Protein 1T1J (pdb70)

CATH classification: 3.40.50.10400

Foldseek 3Di:
DAFFEEEAEAADDPDPVVNVVRQVVLVVLVVLSVVLPHHYDSPSVVVVVVVVVVVVDDPVVSVVVCVVVVVVSLVPGAEYEYADDPCLVVGPVNVVSCCSQVVVVGYYYYCVVCVVVSD/DVPDPPPAAFEEEAEDADDPDVVVNVVRLVVLVVLVVLRVVLPHHYDSPSVPVVVVVVVVVVDDPVVSCVVCVVVSVVSLVVGAAYEYADDPCCVVDPVNVVSQVVQVVVVGYYYYCVVCVVVSD

Structure (mmCIF, N/CA/C/O backbone):
data_1T1J
#
_entry.id   1T1J
#
_cell.length_a   66.500
_cell.length_b   66.500
_cell.length_c   116.700
_cell.angle_alpha   90.00
_cell.angle_beta   90.00
_cell.angle_gamma   120.00
#
_symmetry.space_group_name_H-M   'P 31 2 1'
#
loop_
_entity.id
_entity.type
_entity.pdbx_description
1 polymer 'hypothetical protein'
2 water water
#
loop_
_atom_site.group_PDB
_atom_site.id
_atom_site.type_symbol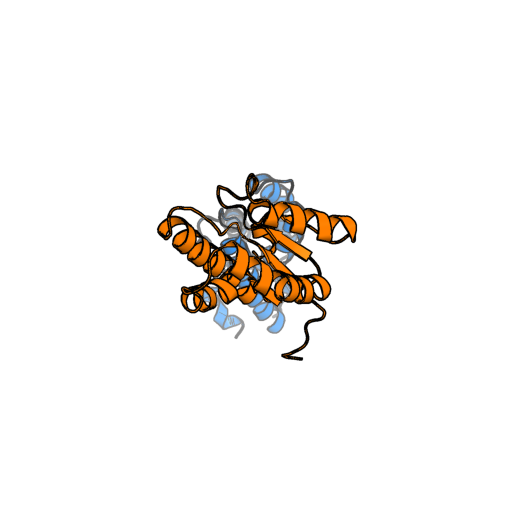
_atom_site.label_atom_id
_atom_site.label_alt_id
_atom_site.label_comp_id
_atom_site.label_asym_id
_atom_site.label_entity_id
_atom_site.label_seq_id
_atom_site.pdbx_PDB_ins_code
_atom_site.Cartn_x
_atom_site.Cartn_y
_atom_site.Cartn_z
_atom_site.occupancy
_atom_site.B_iso_or_equiv
_atom_site.auth_seq_id
_atom_site.auth_comp_id
_atom_site.auth_asym_id
_atom_site.auth_atom_id
_atom_site.pdbx_PDB_model_num
ATOM 1 N N . HIS A 1 7 ? -23.625 40.164 -17.701 1.00 44.42 0 HIS A N 1
ATOM 2 C CA . HIS A 1 7 ? -22.205 40.068 -17.244 1.00 41.52 0 HIS A CA 1
ATOM 3 C C . HIS A 1 7 ? -21.719 38.657 -16.883 1.00 39.14 0 HIS A C 1
ATOM 4 O O . HIS A 1 7 ? -21.271 38.402 -15.749 1.00 37.61 0 HIS A O 1
ATOM 11 N N . MET A 1 8 ? -21.803 37.767 -17.877 1.00 35.99 1 MET A N 1
ATOM 12 C CA . MET A 1 8 ? -21.354 36.386 -17.779 1.00 33.46 1 MET A CA 1
ATOM 13 C C . MET A 1 8 ? -19.826 36.413 -18.006 1.00 31.37 1 MET A C 1
ATOM 14 O O . MET A 1 8 ? -19.347 36.763 -19.093 1.00 33.18 1 MET A O 1
ATOM 19 N N . ARG A 1 9 ? -19.064 36.033 -16.997 1.00 26.97 2 ARG A N 1
ATOM 20 C CA . ARG A 1 9 ? -17.609 36.068 -17.115 1.00 22.57 2 ARG A CA 1
ATOM 21 C C . ARG A 1 9 ? -17.089 34.813 -17.808 1.00 22.79 2 ARG A C 1
ATOM 22 O O . ARG A 1 9 ? -17.794 33.810 -17.858 1.00 20.79 2 ARG A O 1
ATOM 30 N N . LYS A 1 10 ? -15.873 34.892 -18.350 1.00 21.81 3 LYS A N 1
ATOM 31 C CA . LYS A 1 10 ? -15.208 33.786 -19.072 1.00 20.70 3 LYS A CA 1
ATOM 32 C C . LYS A 1 10 ? -13.870 33.649 -18.353 1.00 20.15 3 LYS A C 1
ATOM 33 O O . LYS A 1 10 ? -12.882 34.337 -18.654 1.00 19.55 3 LYS A O 1
ATOM 39 N N . ILE A 1 11 ? -13.871 32.737 -17.384 1.00 18.38 4 ILE A N 1
ATOM 40 C CA . ILE A 1 11 ? -12.765 32.562 -16.462 1.00 18.35 4 ILE A CA 1
ATOM 41 C C . ILE A 1 11 ? -11.856 31.377 -16.672 1.00 19.17 4 ILE A C 1
ATOM 42 O O . ILE A 1 11 ? -12.305 30.246 -16.793 1.00 18.51 4 ILE A O 1
ATOM 47 N N . PHE A 1 12 ? -10.559 31.656 -16.750 1.00 19.27 5 PHE A N 1
ATOM 48 C CA . PHE A 1 12 ? -9.582 30.564 -16.778 1.00 18.54 5 PHE A CA 1
ATOM 49 C C . PHE A 1 12 ? -9.294 30.427 -15.293 1.00 18.79 5 PHE A C 1
ATOM 50 O O . PHE A 1 12 ? -8.839 31.405 -14.673 1.00 18.15 5 PHE A O 1
ATOM 58 N N . LEU A 1 13 ? -9.574 29.257 -14.713 1.00 17.29 6 LEU A N 1
ATOM 59 C CA . LEU A 1 13 ? -9.304 29.013 -13.279 1.00 18.34 6 LEU A CA 1
ATOM 60 C C . LEU A 1 13 ? -8.032 28.163 -13.131 1.00 19.81 6 LEU A C 1
ATOM 61 O O . LEU A 1 13 ? -8.001 26.979 -13.481 1.00 19.01 6 LEU A O 1
ATOM 66 N N . ALA A 1 14 ? -6.969 28.797 -12.625 1.00 20.30 7 ALA A N 1
ATOM 67 C CA . ALA A 1 14 ? -5.687 28.131 -12.446 1.00 21.11 7 ALA A CA 1
ATOM 68 C C . ALA A 1 14 ? -5.554 27.681 -11.008 1.00 22.44 7 ALA A C 1
ATOM 69 O O . ALA A 1 14 ? -6.204 28.224 -10.101 1.00 22.91 7 ALA A O 1
ATOM 71 N N . CYS A 1 15 ? -4.671 26.718 -10.786 1.00 22.05 8 CYS A N 1
ATOM 72 C CA . CYS A 1 15 ? -4.505 26.142 -9.466 1.00 24.22 8 CYS A CA 1
ATOM 73 C C . CYS A 1 15 ? -3.168 25.430 -9.389 1.00 25.30 8 CYS A C 1
ATOM 74 O O . CYS A 1 15 ? -2.716 24.859 -10.385 1.00 27.81 8 CYS A O 1
ATOM 77 N N . PRO A 1 16 ? -2.492 25.459 -8.224 1.00 26.83 9 PRO A N 1
ATOM 78 C CA . PRO A 1 16 ? -1.216 24.731 -8.229 1.00 26.74 9 PRO A CA 1
ATOM 79 C C . PRO A 1 16 ? -1.551 23.250 -8.372 1.00 27.05 9 PRO A C 1
ATOM 80 O O . PRO A 1 16 ? -2.592 22.800 -7.884 1.00 26.59 9 PRO A O 1
ATOM 84 N N . TYR A 1 17 ? -0.694 22.484 -9.041 1.00 28.61 10 TYR A N 1
ATOM 85 C CA . TYR A 1 17 ? -0.997 21.076 -9.254 1.00 28.97 10 TYR A CA 1
ATOM 86 C C . TYR A 1 17 ? 0.115 20.093 -8.831 1.00 30.98 10 TYR A C 1
ATOM 87 O O . TYR A 1 17 ? -0.001 19.447 -7.805 1.00 29.30 10 TYR A O 1
ATOM 96 N N . SER A 1 18 ? 1.154 19.978 -9.660 1.00 32.47 11 SER A N 1
ATOM 97 C CA . SER A 1 18 ? 2.290 19.080 -9.432 1.00 35.63 11 SER A CA 1
ATOM 98 C C . SER A 1 18 ? 2.808 19.162 -8.010 1.00 36.08 11 SER A C 1
ATOM 99 O O . SER A 1 18 ? 2.971 20.258 -7.455 1.00 34.74 11 SER A O 1
ATOM 102 N N . HIS A 1 19 ? 3.074 17.987 -7.448 1.00 37.79 12 HIS A N 1
ATOM 103 C CA . HIS A 1 19 ? 3.610 17.855 -6.106 1.00 39.47 12 HIS A CA 1
ATOM 104 C C . HIS A 1 19 ? 4.169 16.450 -5.941 1.00 40.39 12 HIS A C 1
ATOM 105 O O . HIS A 1 19 ? 3.682 15.489 -6.552 1.00 39.87 12 HIS A O 1
ATOM 112 N N . ALA A 1 20 ? 5.203 16.334 -5.117 1.00 42.01 13 ALA A N 1
ATOM 113 C CA . ALA A 1 20 ? 5.817 15.038 -4.874 1.00 42.65 13 ALA A CA 1
ATOM 114 C C . ALA A 1 20 ? 4.803 14.076 -4.272 1.00 42.69 13 ALA A C 1
ATOM 115 O O . ALA A 1 20 ? 4.745 12.905 -4.648 1.00 42.34 13 ALA A O 1
ATOM 117 N N . ASP A 1 21 ? 4.000 14.587 -3.345 1.00 42.86 14 ASP A N 1
ATOM 118 C CA . ASP A 1 21 ? 2.990 13.792 -2.653 1.00 42.85 14 ASP A CA 1
ATOM 119 C C . ASP A 1 21 ? 1.636 13.725 -3.393 1.00 43.26 14 ASP A C 1
ATOM 120 O O . ASP A 1 21 ? 0.914 14.726 -3.483 1.00 42.33 14 ASP A O 1
ATOM 125 N N . ALA A 1 22 ? 1.299 12.535 -3.892 1.00 42.51 15 ALA A N 1
ATOM 126 C CA . ALA A 1 22 ? 0.050 12.302 -4.622 1.00 42.43 15 ALA A CA 1
ATOM 127 C C . ALA A 1 22 ? -1.206 12.755 -3.883 1.00 42.80 15 ALA A C 1
ATOM 128 O O . ALA A 1 22 ? -2.200 13.130 -4.512 1.00 41.95 15 ALA A O 1
ATOM 130 N N . GLU A 1 23 ? -1.175 12.702 -2.554 1.00 43.04 16 GLU A N 1
ATOM 131 C CA . GLU A 1 23 ? -2.320 13.113 -1.749 1.00 42.34 16 GLU A CA 1
ATOM 132 C C . GLU A 1 23 ? -2.524 14.609 -1.835 1.00 40.73 16 GLU A C 1
ATOM 133 O O . GLU A 1 23 ? -3.658 15.100 -1.751 1.00 40.36 16 GLU A O 1
ATOM 139 N N . VAL A 1 24 ? -1.427 15.345 -1.974 1.00 37.80 17 VAL A N 1
ATOM 140 C CA . VAL A 1 24 ? -1.530 16.794 -2.071 1.00 36.86 17 VAL A CA 1
ATOM 141 C C . VAL A 1 24 ? -2.154 17.161 -3.419 1.00 34.95 17 VAL A C 1
ATOM 142 O O . VAL A 1 24 ? -2.941 18.086 -3.501 1.00 34.28 17 VAL A O 1
ATOM 146 N N . VAL A 1 25 ? -1.768 16.430 -4.461 1.00 35.19 18 VAL A N 1
ATOM 147 C CA . VAL A 1 25 ? -2.281 16.660 -5.813 1.00 32.99 18 VAL A CA 1
ATOM 148 C C . VAL A 1 25 ? -3.789 16.419 -5.795 1.00 33.36 18 VAL A C 1
ATOM 149 O O . VAL A 1 25 ? -4.577 17.225 -6.327 1.00 30.88 18 VAL A O 1
ATOM 153 N N . GLU A 1 26 ? -4.188 15.330 -5.148 1.00 32.53 19 GLU A N 1
ATOM 154 C CA . GLU A 1 26 ? -5.595 14.984 -5.062 1.00 33.62 19 GLU A CA 1
ATOM 155 C C . GLU A 1 26 ? -6.342 16.076 -4.280 1.00 32.58 19 GLU A C 1
ATOM 156 O O . GLU A 1 26 ? -7.412 16.493 -4.686 1.00 32.39 19 GLU A O 1
ATOM 162 N N . GLN A 1 27 ? -5.768 16.565 -3.176 1.00 32.19 20 GLN A N 1
ATOM 163 C CA . GLN A 1 27 ? -6.439 17.604 -2.396 1.00 30.65 20 GLN A CA 1
ATOM 164 C C . GLN A 1 27 ? -6.619 18.911 -3.174 1.00 28.42 20 GLN A C 1
ATOM 165 O O . GLN A 1 27 ? -7.633 19.610 -3.023 1.00 26.91 20 GLN A O 1
ATOM 171 N N . ARG A 1 28 ? -5.611 19.259 -3.966 1.00 26.51 21 ARG A N 1
ATOM 172 C CA . ARG A 1 28 ? -5.650 20.474 -4.767 1.00 24.93 21 ARG A CA 1
ATOM 173 C C . ARG A 1 28 ? -6.756 20.294 -5.814 1.00 24.79 21 ARG A C 1
ATOM 174 O O . ARG A 1 28 ? -7.505 21.231 -6.118 1.00 23.75 21 ARG A O 1
ATOM 182 N N . PHE A 1 29 ? -6.841 19.085 -6.343 1.00 23.93 22 PHE A N 1
ATOM 183 C CA . PHE A 1 29 ? -7.872 18.745 -7.337 1.00 25.28 22 PHE A CA 1
ATOM 184 C C . PHE A 1 29 ? -9.271 18.949 -6.751 1.00 26.04 22 PHE A C 1
ATOM 185 O O . PHE A 1 29 ? -10.130 19.643 -7.337 1.00 26.00 22 PHE A O 1
ATOM 193 N N . ARG A 1 30 ? -9.503 18.376 -5.573 1.00 25.89 23 ARG A N 1
ATOM 194 C CA . ARG A 1 30 ? -10.826 18.489 -4.945 1.00 25.96 23 ARG A CA 1
ATOM 195 C C . ARG A 1 30 ? -11.127 19.946 -4.599 1.00 26.23 23 ARG A C 1
ATOM 196 O O . ARG A 1 30 ? -12.263 20.407 -4.718 1.00 24.60 23 ARG A O 1
ATOM 204 N N . ALA A 1 31 ? -10.104 20.693 -4.183 1.00 25.40 24 ALA A N 1
ATOM 205 C CA . ALA A 1 31 ? -10.311 22.091 -3.837 1.00 24.41 24 ALA A CA 1
ATOM 206 C C . ALA A 1 31 ? -10.665 22.882 -5.081 1.00 23.51 24 ALA A C 1
ATOM 207 O O . ALA A 1 31 ? -11.546 23.753 -5.047 1.00 23.61 24 ALA A O 1
ATOM 209 N N . CYS A 1 32 ? -9.987 22.576 -6.187 1.00 21.64 25 CYS A N 1
ATOM 210 C CA . CYS A 1 32 ? -10.253 23.303 -7.434 1.00 22.11 25 CYS A CA 1
ATOM 211 C C . CYS A 1 32 ? -11.672 22.981 -7.924 1.00 20.35 25 CYS A C 1
ATOM 212 O O . CYS A 1 32 ? -12.382 23.859 -8.395 1.00 21.74 25 CYS A O 1
ATOM 215 N N . ASN A 1 33 ? -12.078 21.718 -7.826 1.00 20.53 26 ASN A N 1
ATOM 216 C CA . ASN A 1 33 ? -13.439 21.305 -8.245 1.00 20.48 26 ASN A CA 1
ATOM 217 C C . ASN A 1 33 ? -14.522 22.095 -7.503 1.00 21.38 26 ASN A C 1
ATOM 218 O O . ASN A 1 33 ? -15.555 22.489 -8.086 1.00 20.53 26 ASN A O 1
ATOM 223 N N . GLU A 1 34 ? -14.325 22.307 -6.195 1.00 21.25 27 GLU A N 1
ATOM 224 C CA . GLU A 1 34 ? -15.294 23.089 -5.418 1.00 21.42 27 GLU A CA 1
ATOM 225 C C . GLU A 1 34 ? -15.359 24.542 -5.851 1.00 22.08 27 GLU A C 1
ATOM 226 O O . GLU A 1 34 ? -16.437 25.130 -5.890 1.00 20.53 27 GLU A O 1
ATOM 232 N N . VAL A 1 35 ? -14.210 25.167 -6.123 1.00 20.93 28 VAL A N 1
ATOM 233 C CA . VAL A 1 35 ? -14.219 26.555 -6.564 1.00 20.10 28 VAL A CA 1
ATOM 234 C C . VAL A 1 35 ? -14.827 26.656 -7.974 1.00 20.24 28 VAL A C 1
ATOM 235 O O . VAL A 1 35 ? -15.571 27.594 -8.267 1.00 19.70 28 VAL A O 1
ATOM 239 N N . ALA A 1 36 ? -14.493 25.699 -8.841 1.00 18.63 29 ALA A N 1
ATOM 240 C CA . ALA A 1 36 ? -15.069 25.706 -10.191 1.00 18.91 29 ALA A CA 1
ATOM 241 C C . ALA A 1 36 ? -16.598 25.582 -10.064 1.00 18.85 29 ALA A C 1
ATOM 242 O O . ALA A 1 36 ? -17.335 26.266 -10.789 1.00 18.09 29 ALA A O 1
ATOM 244 N N . ALA A 1 37 ? -17.068 24.716 -9.160 1.00 18.99 30 ALA A N 1
ATOM 245 C CA . ALA A 1 37 ? -18.511 24.550 -8.937 1.00 20.01 30 ALA A CA 1
ATOM 246 C C . ALA A 1 37 ? -19.146 25.880 -8.528 1.00 20.87 30 ALA A C 1
ATOM 247 O O . ALA A 1 37 ? -20.241 26.241 -8.965 1.00 20.27 30 ALA A O 1
ATOM 249 N N . THR A 1 38 ? -18.467 26.629 -7.669 1.00 21.66 31 THR A N 1
ATOM 250 C CA . THR A 1 38 ? -19.010 27.910 -7.252 1.00 22.20 31 THR A CA 1
ATOM 251 C C . THR A 1 38 ? -19.104 28.881 -8.413 1.00 22.01 31 THR A C 1
ATOM 252 O O . THR A 1 38 ? -20.081 29.620 -8.546 1.00 21.90 31 THR A O 1
ATOM 256 N N . ILE A 1 39 ? -18.090 28.877 -9.281 1.00 20.74 32 ILE A N 1
ATOM 257 C CA . ILE A 1 39 ? -18.113 29.768 -10.407 1.00 19.14 32 ILE A CA 1
ATOM 258 C C . ILE A 1 39 ? -19.239 29.386 -11.371 1.00 19.65 32 ILE A C 1
ATOM 259 O O . ILE A 1 39 ? -19.948 30.260 -11.887 1.00 20.79 32 ILE A O 1
ATOM 264 N N . VAL A 1 40 ? -19.410 28.090 -11.595 1.00 19.03 33 VAL A N 1
ATOM 265 C CA . VAL A 1 40 ? -20.455 27.593 -12.512 1.00 20.51 33 VAL A CA 1
ATOM 266 C C . VAL A 1 40 ? -21.847 27.901 -11.965 1.00 21.11 33 VAL A C 1
ATOM 267 O O . VAL A 1 40 ? -22.743 28.303 -12.720 1.00 19.22 33 VAL A O 1
ATOM 271 N N . ARG A 1 41 ? -22.023 27.706 -10.663 1.00 21.65 34 ARG A N 1
ATOM 272 C CA . ARG A 1 41 ? -23.326 27.991 -10.035 1.00 22.89 34 ARG A CA 1
ATOM 273 C C . ARG A 1 41 ? -23.680 29.457 -10.210 1.00 24.11 34 ARG A C 1
ATOM 274 O O . ARG A 1 41 ? -24.850 29.813 -10.381 1.00 25.21 34 ARG A O 1
ATOM 282 N N . ALA A 1 42 ? -22.675 30.327 -10.185 1.00 23.12 35 ALA A N 1
ATOM 283 C CA . ALA A 1 42 ? -22.910 31.758 -10.327 1.00 23.78 35 ALA A CA 1
ATOM 284 C C . ALA A 1 42 ? -23.220 32.146 -11.781 1.00 23.25 35 ALA A C 1
ATOM 285 O O . ALA A 1 42 ? -23.465 33.312 -12.078 1.00 23.78 35 ALA A O 1
ATOM 287 N N . GLY A 1 43 ? -23.200 31.157 -12.670 1.00 22.76 36 GLY A N 1
ATOM 288 C CA . GLY A 1 43 ? -23.549 31.358 -14.062 1.00 23.20 36 GLY A CA 1
ATOM 289 C C . GLY A 1 43 ? -22.469 31.809 -15.027 1.00 24.62 36 GLY A C 1
ATOM 290 O O . GLY A 1 43 ? -22.769 32.368 -16.078 1.00 27.16 36 GLY A O 1
ATOM 291 N N . HIS A 1 44 ? -21.214 31.555 -14.696 1.00 21.78 37 HIS A N 1
ATOM 292 C CA . HIS A 1 44 ? -20.131 31.971 -15.575 1.00 20.20 37 HIS A CA 1
ATOM 293 C C . HIS A 1 44 ? -19.521 30.822 -16.314 1.00 21.61 37 HIS A C 1
ATOM 294 O O . HIS A 1 44 ? -19.699 29.663 -15.960 1.00 19.84 37 HIS A O 1
ATOM 301 N N . VAL A 1 45 ? -18.772 31.169 -17.359 1.00 19.85 38 VAL A N 1
ATOM 302 C CA . VAL A 1 45 ? -18.065 30.144 -18.136 1.00 19.29 38 VAL A CA 1
ATOM 303 C C . VAL A 1 45 ? -16.732 29.972 -17.405 1.00 20.45 38 VAL A C 1
ATOM 304 O O . VAL A 1 45 ? -16.094 30.958 -17.038 1.00 18.68 38 VAL A O 1
ATOM 308 N N . VAL A 1 46 ? -16.323 28.739 -17.157 1.00 20.13 39 VAL A N 1
ATOM 309 C CA . VAL A 1 46 ? -15.021 28.534 -16.559 1.00 21.23 39 VAL A CA 1
ATOM 310 C C . VAL A 1 46 ? -14.299 27.442 -17.329 1.00 22.41 39 VAL A C 1
ATOM 311 O O . VAL A 1 46 ? -14.935 26.582 -17.969 1.00 18.64 39 VAL A O 1
ATOM 315 N N . PHE A 1 47 ? -12.974 27.528 -17.322 1.00 20.52 40 PHE A N 1
ATOM 316 C CA . PHE A 1 47 ? -12.123 26.430 -17.816 1.00 20.12 40 PHE A CA 1
ATOM 317 C C . PHE A 1 47 ? -11.335 26.121 -16.525 1.00 20.73 40 PHE A C 1
ATOM 318 O O . PHE A 1 47 ? -10.455 26.889 -16.141 1.00 20.15 40 PHE A O 1
ATOM 326 N N . SER A 1 48 ? -11.679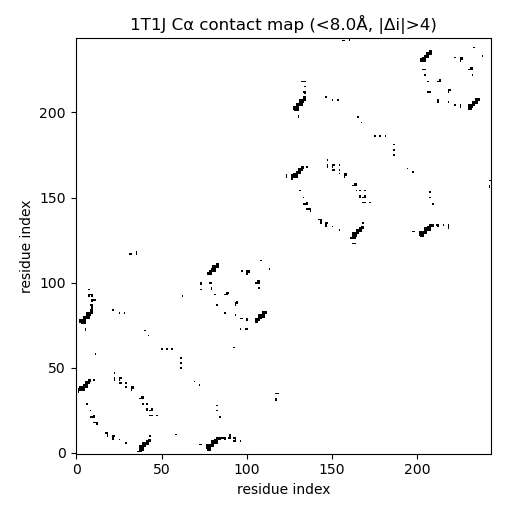 25.043 -15.824 1.00 21.40 41 SER A N 1
ATOM 327 C CA . SER A 1 48 ? -10.958 24.666 -14.597 1.00 20.41 41 SER A CA 1
ATOM 328 C C . SER A 1 48 ? -9.894 23.708 -15.085 1.00 20.13 41 SER A C 1
ATOM 329 O O . SER A 1 48 ? -10.150 22.531 -15.292 1.00 18.91 41 SER A O 1
ATOM 332 N N . GLN A 1 49 ? -8.677 24.218 -15.250 1.00 19.76 42 GLN A N 1
ATOM 333 C CA . GLN A 1 49 ? -7.592 23.428 -15.828 1.00 20.30 42 GLN A CA 1
ATOM 334 C C . GLN A 1 49 ? -7.341 22.134 -15.105 1.00 20.54 42 GLN A C 1
ATOM 335 O O . GLN A 1 49 ? -7.278 21.059 -15.735 1.00 19.55 42 GLN A O 1
ATOM 341 N N . VAL A 1 50 ? -7.273 22.205 -13.779 1.00 19.58 43 VAL A N 1
ATOM 342 C CA . VAL A 1 50 ? -6.980 20.999 -12.999 1.00 20.18 43 VAL A CA 1
ATOM 343 C C . VAL A 1 50 ? -8.158 20.029 -12.981 1.00 20.96 43 VAL A C 1
ATOM 344 O O . VAL A 1 50 ? -7.975 18.802 -12.989 1.00 19.93 43 VAL A O 1
ATOM 348 N N . SER A 1 51 ? -9.375 20.567 -12.978 1.00 19.55 44 SER A N 1
ATOM 349 C CA . SER A 1 51 ? -10.540 19.699 -12.966 1.00 18.69 44 SER A CA 1
ATOM 350 C C . SER A 1 51 ? -10.547 18.811 -14.204 1.00 19.34 44 SER A C 1
ATOM 351 O O . SER A 1 51 ? -10.828 17.640 -14.094 1.00 19.17 44 SER A O 1
ATOM 354 N N . MET A 1 52 ? -10.223 19.361 -15.387 1.00 17.16 45 MET A N 1
ATOM 355 C CA . MET A 1 52 ? -10.250 18.539 -16.614 1.00 18.18 45 MET A CA 1
ATOM 356 C C . MET A 1 52 ? -8.971 17.728 -16.764 1.00 19.05 45 MET A C 1
ATOM 357 O O . MET A 1 52 ? -9.020 16.588 -17.167 1.00 18.92 45 MET A O 1
ATOM 362 N N . SER A 1 53 ? -7.813 18.295 -16.406 1.00 18.99 46 SER A N 1
ATOM 363 C CA . SER A 1 53 ? -6.576 17.554 -16.665 1.00 20.21 46 SER A CA 1
ATOM 364 C C . SER A 1 53 ? -6.207 16.450 -15.697 1.00 21.25 46 SER A C 1
ATOM 365 O O . SER A 1 53 ? -5.605 15.459 -16.098 1.00 23.09 46 SER A O 1
ATOM 368 N N . HIS A 1 54 ? -6.542 16.600 -14.426 1.00 22.70 47 HIS A N 1
ATOM 369 C CA . HIS A 1 54 ? -6.173 15.553 -13.481 1.00 23.02 47 HIS A CA 1
ATOM 370 C C . HIS A 1 54 ? -6.704 14.164 -13.827 1.00 22.39 47 HIS A C 1
ATOM 371 O O . HIS A 1 54 ? -5.941 13.192 -13.800 1.00 22.57 47 HIS A O 1
ATOM 378 N N . PRO A 1 55 ? -8.018 14.031 -14.146 1.00 20.82 48 PRO A N 1
ATOM 379 C CA . PRO A 1 55 ? -8.563 12.716 -14.479 1.00 21.79 48 PRO A CA 1
ATOM 380 C C . PRO A 1 55 ? -7.919 12.1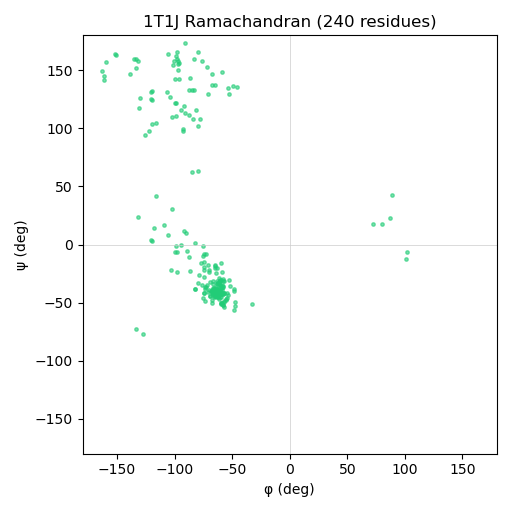71 -15.733 1.00 21.40 48 PRO A C 1
ATOM 381 O O . PRO A 1 55 ? -7.762 10.962 -15.879 1.00 21.19 48 PRO A O 1
ATOM 385 N N . ILE A 1 56 ? -7.540 13.072 -16.642 1.00 21.47 49 ILE A N 1
ATOM 386 C CA . ILE A 1 56 ? -6.882 12.655 -17.867 1.00 21.27 49 ILE A CA 1
ATOM 387 C C . ILE A 1 56 ? -5.425 12.247 -17.558 1.00 22.96 49 ILE A C 1
ATOM 388 O O . ILE A 1 56 ? -4.932 11.238 -18.097 1.00 24.67 49 ILE A O 1
ATOM 393 N N . ASN A 1 57 ? -4.748 13.019 -16.703 1.00 21.84 50 ASN A N 1
ATOM 394 C CA . ASN A 1 57 ? -3.350 12.739 -16.352 1.00 23.84 50 ASN A CA 1
ATOM 395 C C . ASN A 1 57 ? -3.215 11.388 -15.692 1.00 25.99 50 ASN A C 1
ATOM 396 O O . ASN A 1 57 ? -2.162 10.742 -15.789 1.00 26.59 50 ASN A O 1
ATOM 401 N N . LEU A 1 58 ? -4.271 10.958 -15.014 1.00 26.27 51 LEU A N 1
ATOM 402 C CA . LEU A 1 58 ? -4.217 9.649 -14.374 1.00 28.24 51 LEU A CA 1
ATOM 403 C C . LEU A 1 58 ? -4.111 8.564 -15.442 1.00 29.37 51 LEU A C 1
ATOM 404 O O . LEU A 1 58 ? -3.724 7.420 -15.150 1.00 32.26 51 LEU A O 1
ATOM 409 N N . CYS A 1 59 ? -4.455 8.898 -16.683 1.00 29.07 52 CYS A N 1
ATOM 410 C CA . CYS A 1 59 ? -4.383 7.911 -17.743 1.00 29.95 52 CYS A CA 1
ATOM 411 C C . CYS A 1 59 ? -3.058 7.992 -18.490 1.00 31.66 52 CYS A C 1
ATOM 412 O O . CYS A 1 59 ? -2.845 7.236 -19.422 1.00 33.11 52 CYS A O 1
ATOM 415 N N . LEU A 1 60 ? -2.193 8.916 -18.082 1.00 32.71 53 LEU A N 1
ATOM 416 C CA . LEU A 1 60 ? -0.886 9.102 -18.704 1.00 36.34 53 LEU A CA 1
ATOM 417 C C . LEU A 1 60 ? 0.194 8.782 -17.663 1.00 38.62 53 LEU A C 1
ATOM 418 O O . LEU A 1 60 ? 1.199 9.497 -17.540 1.00 39.41 53 LEU A O 1
ATOM 423 N N . ALA A 1 61 ? -0.032 7.714 -16.903 1.00 41.28 54 ALA A N 1
ATOM 424 C CA . ALA A 1 61 ? 0.902 7.315 -15.848 1.00 44.54 54 ALA A CA 1
ATOM 425 C C . ALA A 1 61 ? 2.314 7.047 -16.360 1.00 45.95 54 ALA A C 1
ATOM 426 O O . ALA A 1 61 ? 3.296 7.246 -15.634 1.00 47.47 54 ALA A O 1
ATOM 428 N N . GLU A 1 62 ? 2.417 6.607 -17.608 1.00 47.34 55 GLU A N 1
ATOM 429 C CA . GLU A 1 62 ? 3.719 6.308 -18.195 1.00 49.01 55 GLU A CA 1
ATOM 430 C C . GLU A 1 62 ? 4.630 7.544 -18.352 1.00 49.35 55 GLU A C 1
ATOM 431 O O . GLU A 1 62 ? 5.850 7.411 -18.452 1.00 49.57 55 GLU A O 1
ATOM 437 N N . LEU A 1 63 ? 4.054 8.745 -18.349 1.00 49.53 56 LEU A N 1
ATOM 438 C CA . LEU A 1 63 ? 4.853 9.957 -18.522 1.00 49.64 56 LEU A CA 1
ATOM 439 C C . LEU A 1 63 ? 5.188 10.604 -17.182 1.00 50.72 56 LEU A C 1
ATOM 440 O O . LEU A 1 63 ? 4.482 10.402 -16.191 1.00 50.16 56 LEU A O 1
ATOM 445 N N . ASP A 1 64 ? 6.275 11.366 -17.132 1.00 52.11 57 ASP A N 1
ATOM 446 C CA . ASP A 1 64 ? 6.610 12.022 -15.873 1.00 53.38 57 ASP A CA 1
ATOM 447 C C . ASP A 1 64 ? 6.121 13.461 -15.853 1.00 53.04 57 ASP A C 1
ATOM 448 O O . ASP A 1 64 ? 5.893 14.076 -16.900 1.00 52.80 57 ASP A O 1
ATOM 453 N N . ARG A 1 65 ? 5.964 13.973 -14.639 1.00 52.97 58 ARG A N 1
ATOM 454 C CA . ARG A 1 65 ? 5.485 15.326 -14.368 1.00 52.87 58 ARG A CA 1
ATOM 455 C C . ARG A 1 65 ? 5.882 16.386 -15.396 1.00 52.34 58 ARG A C 1
ATOM 456 O O . ARG A 1 65 ? 5.033 17.147 -15.886 1.00 52.56 58 ARG A O 1
ATOM 464 N N . ALA A 1 66 ? 7.171 16.445 -15.708 1.00 50.26 59 ALA A N 1
ATOM 465 C CA . ALA A 1 66 ? 7.677 17.415 -16.665 1.00 49.05 59 ALA A CA 1
ATOM 466 C C . ALA A 1 66 ? 7.094 17.170 -18.057 1.00 47.88 59 ALA A C 1
ATOM 467 O O . ALA A 1 66 ? 6.694 18.110 -18.752 1.00 48.50 59 ALA A O 1
ATOM 469 N N . ALA A 1 67 ? 7.061 15.909 -18.473 1.00 46.16 60 ALA A N 1
ATOM 470 C CA . ALA A 1 67 ? 6.533 15.590 -19.790 1.00 44.78 60 ALA A CA 1
ATOM 471 C C . ALA A 1 67 ? 5.058 16.011 -19.886 1.00 43.84 60 ALA A C 1
ATOM 472 O O . ALA A 1 67 ? 4.635 16.585 -20.888 1.00 43.17 60 ALA A O 1
ATOM 474 N N . ILE A 1 68 ? 4.283 15.731 -18.842 1.00 43.06 61 ILE A N 1
ATOM 475 C CA . ILE A 1 68 ? 2.866 16.103 -18.830 1.00 42.40 61 ILE A CA 1
ATOM 476 C C . ILE A 1 68 ? 2.715 17.621 -19.024 1.00 41.65 61 ILE A C 1
ATOM 477 O O . ILE A 1 68 ? 1.962 18.077 -19.893 1.00 40.50 61 ILE A O 1
ATOM 482 N N . GLY A 1 69 ? 3.432 18.394 -18.214 1.00 40.21 62 GLY A N 1
ATOM 483 C CA . GLY A 1 69 ? 3.357 19.840 -18.324 1.00 38.72 62 GLY A CA 1
ATOM 484 C C . GLY A 1 69 ? 3.516 20.320 -19.756 1.00 38.08 62 GLY A C 1
ATOM 485 O O . GLY A 1 69 ? 2.809 21.235 -20.206 1.00 36.68 62 GLY A O 1
ATOM 486 N N . ARG A 1 70 ? 4.427 19.693 -20.496 1.00 36.90 63 ARG A N 1
ATOM 487 C CA . ARG A 1 70 ? 4.640 20.104 -21.874 1.00 37.11 63 ARG A CA 1
ATOM 488 C C . ARG A 1 70 ? 3.512 19.692 -22.804 1.00 35.30 63 ARG A C 1
ATOM 489 O O . ARG A 1 70 ? 3.179 20.429 -23.738 1.00 33.86 63 ARG A O 1
ATOM 497 N N . LEU A 1 71 ? 2.934 18.511 -22.582 1.00 32.78 64 LEU A N 1
ATOM 498 C CA . LEU A 1 71 ? 1.815 18.072 -23.421 1.00 30.55 64 LEU A CA 1
ATOM 499 C C . LEU A 1 71 ? 0.649 19.058 -23.278 1.00 28.33 64 LEU A C 1
ATOM 500 O O . LEU A 1 71 ? -0.009 19.409 -24.251 1.00 28.55 64 LEU A O 1
ATOM 505 N N . TRP A 1 72 ? 0.402 19.506 -22.057 1.00 26.25 65 TRP A N 1
ATOM 506 C CA . TRP A 1 72 ? -0.693 20.428 -21.819 1.00 25.34 65 TRP A CA 1
ATOM 507 C C . TRP A 1 72 ? -0.453 21.852 -22.276 1.00 26.08 65 TRP A C 1
ATOM 508 O O . TRP A 1 72 ? -1.412 22.584 -22.510 1.00 26.05 65 TRP A O 1
ATOM 519 N N . ALA A 1 73 ? 0.810 22.257 -22.434 1.00 24.83 66 ALA A N 1
ATOM 520 C CA . ALA A 1 73 ? 1.072 23.646 -22.815 1.00 24.79 66 ALA A CA 1
ATOM 521 C C . ALA A 1 73 ? 0.253 24.194 -23.985 1.00 24.08 66 ALA A C 1
ATOM 522 O O . ALA A 1 73 ? -0.420 25.213 -23.837 1.00 24.58 66 ALA A O 1
ATOM 524 N N . PRO A 1 74 ? 0.300 23.548 -25.167 1.00 23.61 67 PRO A N 1
ATOM 525 C CA . PRO A 1 74 ? -0.497 24.115 -26.252 1.00 24.24 67 PRO A CA 1
ATOM 526 C C . PRO A 1 74 ? -2.002 23.953 -26.032 1.00 23.70 67 PRO A C 1
ATOM 527 O O . PRO A 1 74 ? -2.799 24.687 -26.609 1.00 23.82 67 PRO A O 1
ATOM 531 N N . VAL A 1 75 ? -2.398 22.994 -25.201 1.00 24.13 68 VAL A N 1
ATOM 532 C CA . VAL A 1 75 ? -3.820 22.824 -24.934 1.00 21.66 68 VAL A CA 1
ATOM 533 C C . VAL A 1 75 ? -4.249 23.935 -23.996 1.00 23.13 68 VAL A C 1
ATOM 534 O O . VAL A 1 75 ? -5.283 24.580 -24.217 1.00 23.07 68 VAL A O 1
ATOM 538 N N . ASP A 1 76 ? -3.467 24.193 -22.942 1.00 22.99 69 ASP A N 1
ATOM 539 C CA . ASP A 1 76 ? -3.841 25.282 -22.063 1.00 24.30 69 ASP A CA 1
ATOM 540 C C . ASP A 1 76 ? -3.868 26.616 -22.830 1.00 22.99 69 ASP A C 1
ATOM 541 O O . ASP A 1 76 ? -4.691 27.484 -22.528 1.00 23.24 69 ASP A O 1
ATOM 546 N N . ALA A 1 77 ? -2.969 26.799 -23.790 1.00 23.06 70 ALA A N 1
ATOM 547 C CA . ALA A 1 77 ? -2.920 28.054 -24.574 1.00 23.45 70 ALA A CA 1
ATOM 548 C C . ALA A 1 77 ? -4.217 28.304 -25.354 1.00 24.24 70 ALA A C 1
ATOM 549 O O . ALA A 1 77 ? -4.644 29.462 -25.535 1.00 24.20 70 ALA A O 1
ATOM 551 N N . PHE A 1 78 ? -4.850 27.237 -25.826 1.00 23.28 71 PHE A N 1
ATOM 552 C CA . PHE A 1 78 ? -6.112 27.403 -26.562 1.00 24.15 71 PHE A CA 1
ATOM 553 C C . PHE A 1 78 ? -7.121 28.058 -25.636 1.00 23.10 71 PHE A C 1
ATOM 554 O O . PHE A 1 78 ? -7.846 28.983 -26.027 1.00 23.50 71 PHE A O 1
ATOM 562 N N . TYR A 1 79 ? -7.135 27.619 -24.381 1.00 22.11 72 TYR A N 1
ATOM 563 C CA . TYR A 1 79 ? -8.097 28.151 -23.443 1.00 22.06 72 TYR A CA 1
ATOM 564 C C . TYR A 1 79 ? -7.719 29.542 -23.011 1.00 21.95 72 TYR A C 1
ATOM 565 O O . TYR A 1 79 ? -8.581 30.391 -22.907 1.00 21.32 72 TYR A O 1
ATOM 574 N N . MET A 1 80 ? -6.432 29.772 -22.758 1.00 21.52 73 MET A N 1
ATOM 575 C CA . MET A 1 80 ? -5.975 31.119 -22.411 1.00 22.03 73 MET A CA 1
ATOM 576 C C . MET A 1 80 ? -6.427 32.115 -23.466 1.00 22.85 73 MET A C 1
ATOM 577 O O . MET A 1 80 ? -6.893 33.231 -23.164 1.00 21.41 73 MET A O 1
ATOM 582 N N . ASP A 1 81 ? -6.275 31.714 -24.725 1.00 23.36 74 ASP A N 1
ATOM 583 C CA . ASP A 1 81 ? -6.593 32.548 -25.867 1.00 26.00 74 ASP A CA 1
ATOM 584 C C . ASP A 1 81 ? -8.059 32.936 -25.988 1.00 25.96 74 ASP A C 1
ATOM 585 O O . ASP A 1 81 ? -8.390 34.029 -26.435 1.00 25.81 74 ASP A O 1
ATOM 590 N N . HIS A 1 82 ? -8.961 32.053 -25.585 1.00 24.21 75 HIS A N 1
ATOM 591 C CA . HIS A 1 82 ? -10.366 32.342 -25.733 1.00 23.89 75 HIS A CA 1
ATOM 592 C C . HIS A 1 82 ? -11.093 32.841 -24.499 1.00 23.35 75 HIS A C 1
ATOM 593 O O . HIS A 1 82 ? -12.252 33.245 -24.597 1.00 24.36 75 HIS A O 1
ATOM 600 N N . LEU A 1 83 ? -10.432 32.853 -23.346 1.00 21.95 76 LEU A N 1
ATOM 601 C CA . LEU A 1 83 ? -11.086 33.318 -22.108 1.00 21.93 76 LEU A CA 1
ATOM 602 C C . LEU A 1 83 ? -10.737 34.770 -21.801 1.00 24.14 76 LEU A C 1
ATOM 603 O O . LEU A 1 83 ? -9.803 35.337 -22.394 1.00 25.87 76 LEU A O 1
ATOM 608 N N . GLU A 1 84 ? -11.488 35.389 -20.893 1.00 23.43 77 GLU A N 1
ATOM 609 C CA . GLU A 1 84 ? -11.321 36.818 -20.621 1.00 24.97 77 GLU A CA 1
ATOM 610 C C . GLU A 1 84 ? -10.593 37.277 -19.377 1.00 24.38 77 GLU A C 1
ATOM 611 O O . GLU A 1 84 ? -10.120 38.411 -19.298 1.00 24.95 77 GLU A O 1
ATOM 617 N N . GLU A 1 85 ? -10.520 36.419 -18.391 1.00 22.92 78 GLU A N 1
ATOM 618 C CA . GLU A 1 85 ? -9.840 36.779 -17.148 1.00 23.18 78 GLU A CA 1
ATOM 619 C C . GLU A 1 85 ? -9.272 35.530 -16.512 1.00 21.35 78 GLU A C 1
ATOM 620 O O . GLU A 1 85 ? -9.644 34.404 -16.872 1.00 22.09 78 GLU A O 1
ATOM 626 N N . LEU A 1 86 ? -8.340 35.721 -15.590 1.00 22.44 79 LEU A N 1
ATOM 627 C CA . LEU A 1 86 ? -7.714 34.619 -14.883 1.00 21.19 79 LEU A CA 1
ATOM 628 C C . LEU A 1 86 ? -7.956 34.714 -13.388 1.00 21.76 79 LEU A C 1
ATOM 629 O O . LEU A 1 86 ? -7.784 35.776 -12.765 1.00 22.06 79 LEU A O 1
ATOM 634 N N . ILE A 1 87 ? -8.367 33.601 -12.809 1.00 19.95 80 ILE A N 1
ATOM 635 C CA . ILE A 1 87 ? -8.507 33.549 -11.366 1.00 21.56 80 ILE A CA 1
ATOM 636 C C . ILE A 1 87 ? -7.555 32.465 -10.912 1.00 22.00 80 ILE A C 1
ATOM 637 O O . ILE A 1 87 ? -7.594 31.341 -11.406 1.00 20.80 80 ILE A O 1
ATOM 642 N N . VAL A 1 88 ? -6.646 32.812 -9.997 1.00 21.75 81 VAL A N 1
ATOM 643 C CA . VAL A 1 88 ? -5.718 31.818 -9.459 1.00 23.46 81 VAL A CA 1
ATOM 644 C C . VAL A 1 88 ? -6.218 31.323 -8.101 1.00 24.16 81 VAL A C 1
ATOM 645 O O . VAL A 1 88 ? -6.423 32.121 -7.159 1.00 25.13 81 VAL A O 1
ATOM 649 N N . LEU A 1 89 ? -6.435 30.019 -7.980 1.00 23.15 82 LEU A N 1
ATOM 650 C CA . LEU A 1 89 ? -6.895 29.482 -6.701 1.00 24.09 82 LEU A CA 1
ATOM 651 C C . LEU A 1 89 ? -5.604 29.405 -5.893 1.00 25.60 82 LEU A C 1
ATOM 652 O O . LEU A 1 89 ? -4.793 28.473 -6.036 1.00 24.40 82 LEU A O 1
ATOM 657 N N . ASP A 1 90 ? -5.441 30.388 -5.014 1.00 26.27 83 ASP A N 1
ATOM 658 C CA . ASP A 1 90 ? -4.200 30.495 -4.259 1.00 28.16 83 ASP A CA 1
ATOM 659 C C . ASP A 1 90 ? -3.994 29.596 -3.050 1.00 29.12 83 ASP A C 1
ATOM 660 O O . ASP A 1 90 ? -3.868 30.065 -1.920 1.00 28.71 83 ASP A O 1
ATOM 665 N N . LEU A 1 91 ? -3.948 28.292 -3.308 1.00 29.13 84 LEU A N 1
ATOM 666 C CA . LEU A 1 91 ? -3.678 27.315 -2.262 1.00 29.70 84 LEU A CA 1
ATOM 667 C C . LEU A 1 91 ? -2.150 27.336 -2.047 1.00 30.05 84 LEU A C 1
ATOM 668 O O . LEU A 1 91 ? -1.400 27.879 -2.870 1.00 28.61 84 LEU A O 1
ATOM 673 N N . PRO A 1 92 ? -1.685 26.741 -0.950 1.00 30.36 85 PRO A N 1
ATOM 674 C CA . PRO A 1 92 ? -0.253 26.675 -0.641 1.00 32.11 85 PRO A CA 1
ATOM 675 C C . PRO A 1 92 ? 0.518 26.090 -1.823 1.00 32.00 85 PRO A C 1
ATOM 676 O O . PRO A 1 92 ? 0.160 25.029 -2.341 1.00 32.83 85 PRO A O 1
ATOM 680 N N . GLY A 1 93 ? 1.582 26.778 -2.240 1.00 32.28 86 GLY A N 1
ATOM 681 C CA . GLY A 1 93 ? 2.391 26.294 -3.353 1.00 30.84 86 GLY A CA 1
ATOM 682 C C . GLY A 1 93 ? 2.114 27.000 -4.660 1.00 30.84 86 GLY A C 1
ATOM 683 O O . GLY A 1 93 ? 2.813 26.788 -5.653 1.00 32.79 86 GLY A O 1
ATOM 684 N N . TRP A 1 94 ? 1.101 27.855 -4.658 1.00 30.40 87 TRP A N 1
ATOM 685 C CA . TRP A 1 94 ? 0.710 28.586 -5.864 1.00 29.64 87 TRP A CA 1
ATOM 686 C C . TRP A 1 94 ? 1.802 29.489 -6.421 1.00 31.62 87 TRP A C 1
ATOM 687 O O . TRP A 1 94 ? 1.859 29.709 -7.636 1.00 31.02 87 TRP A O 1
ATOM 698 N N . ARG A 1 95 ? 2.660 30.030 -5.546 1.00 32.64 88 ARG A N 1
ATOM 699 C CA . ARG A 1 95 ? 3.751 30.894 -6.006 1.00 35.12 88 ARG A CA 1
ATOM 700 C C . ARG A 1 95 ? 4.880 30.117 -6.675 1.00 36.48 88 ARG A C 1
ATOM 701 O O . ARG A 1 95 ? 5.719 30.700 -7.358 1.00 38.15 88 ARG A O 1
ATOM 709 N N . ASP A 1 96 ? 4.903 28.804 -6.488 1.00 38.14 89 ASP A N 1
ATOM 710 C CA . ASP A 1 96 ? 5.936 27.955 -7.088 1.00 39.67 89 ASP A CA 1
ATOM 711 C C . ASP A 1 96 ? 5.431 27.130 -8.263 1.00 39.60 89 ASP A C 1
ATOM 712 O O . ASP A 1 96 ? 6.138 26.252 -8.761 1.00 39.81 89 ASP A O 1
ATOM 717 N N . SER A 1 97 ? 4.208 27.393 -8.702 1.00 39.70 90 SER A N 1
ATOM 718 C CA . SER A 1 97 ? 3.634 26.627 -9.801 1.00 39.19 90 SER A CA 1
ATOM 719 C C . SER A 1 97 ? 4.022 27.171 -11.163 1.00 39.41 90 SER A C 1
ATOM 720 O O . SER A 1 97 ? 3.920 28.383 -11.404 1.00 37.69 90 SER A O 1
ATOM 723 N N . ALA A 1 98 ? 4.432 26.259 -12.046 1.00 39.76 91 ALA A N 1
ATOM 724 C CA . ALA A 1 98 ? 4.838 26.600 -13.407 1.00 40.79 91 ALA A CA 1
ATOM 725 C C . ALA A 1 98 ? 3.652 27.085 -14.216 1.00 40.43 91 ALA A C 1
ATOM 726 O O . ALA A 1 98 ? 3.715 28.126 -14.875 1.00 42.14 91 ALA A O 1
ATOM 728 N N . GLY A 1 99 ? 2.576 26.309 -14.188 1.00 39.79 92 GLY A N 1
ATOM 729 C CA . GLY A 1 99 ? 1.404 26.711 -14.928 1.00 38.32 92 GLY A CA 1
ATOM 730 C C . GLY A 1 99 ? 0.981 28.104 -14.500 1.00 37.22 92 GLY A C 1
ATOM 731 O O . GLY A 1 99 ? 0.742 28.984 -15.327 1.00 35.52 92 GLY A O 1
ATOM 732 N N . ILE A 1 100 ? 0.910 28.323 -13.191 1.00 35.06 93 ILE A N 1
ATOM 733 C CA . ILE A 1 100 ? 0.447 29.606 -12.711 1.00 32.70 93 ILE A CA 1
ATOM 734 C C . ILE A 1 100 ? 1.252 30.836 -13.113 1.00 32.00 93 ILE A C 1
ATOM 735 O O . ILE A 1 100 ? 0.661 31.848 -13.532 1.00 30.71 93 ILE A O 1
ATOM 740 N N . ARG A 1 101 ? 2.579 30.786 -13.021 1.00 31.91 94 ARG A N 1
ATOM 741 C CA . ARG A 1 101 ? 3.383 31.966 -13.381 1.00 32.88 94 ARG A CA 1
ATOM 742 C C . ARG A 1 101 ? 3.120 32.344 -14.827 1.00 29.65 94 ARG A C 1
ATOM 743 O O . ARG A 1 101 ? 2.932 33.508 -15.170 1.00 30.15 94 ARG A O 1
ATOM 751 N N . ARG A 1 102 ? 3.109 31.328 -15.665 1.00 27.88 95 ARG A N 1
ATOM 752 C CA . ARG A 1 102 ? 2.899 31.488 -17.090 1.00 29.30 95 ARG A CA 1
ATOM 753 C C . ARG A 1 102 ? 1.543 32.144 -17.407 1.00 28.40 95 ARG A C 1
ATOM 754 O O . ARG A 1 102 ? 1.459 33.111 -18.170 1.00 28.13 95 ARG A O 1
ATOM 762 N N . GLU A 1 103 ? 0.491 31.595 -16.807 1.00 26.96 96 GLU A N 1
ATOM 763 C CA . GLU A 1 103 ? -0.868 32.085 -17.007 1.00 25.48 96 GLU A CA 1
ATOM 764 C C . GLU A 1 103 ? -1.033 33.528 -16.510 1.00 24.75 96 GLU A C 1
ATOM 765 O O . GLU A 1 103 ? -1.633 34.367 -17.178 1.00 23.71 96 GLU A O 1
ATOM 771 N N . MET A 1 104 ? -0.479 33.836 -15.340 1.00 24.13 97 MET A N 1
ATOM 772 C CA . MET A 1 104 ? -0.563 35.192 -14.815 1.00 24.62 97 MET A CA 1
ATOM 773 C C . MET A 1 104 ? 0.141 36.163 -15.773 1.00 25.88 97 MET A C 1
ATOM 774 O O . MET A 1 104 ? -0.354 37.262 -16.037 1.00 25.52 97 MET A O 1
ATOM 779 N N . GLU A 1 105 ? 1.292 35.755 -16.287 1.00 26.80 98 GLU A N 1
ATOM 780 C CA . GLU A 1 105 ? 2.053 36.601 -17.193 1.00 27.88 98 GLU A CA 1
ATOM 781 C C . GLU A 1 105 ? 1.286 36.823 -18.496 1.00 26.96 98 GLU A C 1
ATOM 782 O O . GLU A 1 105 ? 1.195 37.941 -18.999 1.00 26.18 98 GLU A O 1
ATOM 788 N N . PHE A 1 106 ? 0.737 35.739 -19.035 1.00 25.73 99 PHE A N 1
ATOM 789 C CA . PHE A 1 106 ? -0.007 35.815 -20.284 1.00 23.82 99 PHE A CA 1
ATOM 790 C C . PHE A 1 106 ? -1.195 36.764 -20.176 1.00 22.98 99 PHE A C 1
ATOM 791 O O . PHE A 1 106 ? -1.374 37.612 -21.031 1.00 23.10 99 PHE A O 1
ATOM 799 N N . PHE A 1 107 ? -2.018 36.590 -19.131 1.00 21.80 100 PHE A N 1
ATOM 800 C CA . PHE A 1 107 ? -3.215 37.407 -18.975 1.00 22.62 100 PHE A CA 1
ATOM 801 C C . PHE A 1 107 ? -2.838 38.837 -18.654 1.00 22.90 100 PHE A C 1
ATOM 802 O O . PHE A 1 107 ? -3.369 39.770 -19.240 1.00 23.38 100 PHE A O 1
ATOM 810 N N . GLU A 1 108 ? -1.889 38.986 -17.746 1.00 24.99 101 GLU A N 1
ATOM 811 C CA . GLU A 1 108 ? -1.405 40.305 -17.357 1.00 29.73 101 GLU A CA 1
ATOM 812 C C . GLU A 1 108 ? -0.879 41.125 -18.563 1.00 29.05 101 GLU A C 1
ATOM 813 O O . GLU A 1 108 ? -1.316 42.263 -18.819 1.00 28.85 101 GLU A O 1
ATOM 819 N N . ALA A 1 109 ? 0.045 40.539 -19.310 1.00 29.61 102 ALA A N 1
ATOM 820 C CA . ALA A 1 109 ? 0.631 41.232 -20.458 1.00 29.96 102 ALA A CA 1
ATOM 821 C C . ALA A 1 109 ? -0.409 41.619 -21.489 1.00 30.77 102 ALA A C 1
ATOM 822 O O . ALA A 1 109 ? -0.261 42.631 -22.197 1.00 31.80 102 ALA A O 1
ATOM 824 N N . GLY A 1 110 ? -1.477 40.824 -21.590 1.00 29.51 103 GLY A N 1
ATOM 825 C CA . GLY A 1 110 ? -2.515 41.119 -22.558 1.00 29.32 103 GLY A CA 1
ATOM 826 C C . GLY A 1 110 ? -3.528 42.147 -22.110 1.00 29.12 103 GLY A C 1
ATOM 827 O O . GLY A 1 110 ? -4.460 42.440 -22.834 1.00 30.77 103 GLY A O 1
ATOM 828 N N . GLY A 1 111 ? -3.347 42.681 -20.908 1.00 29.79 104 GLY A N 1
ATOM 829 C CA . GLY A 1 111 ? -4.258 43.681 -20.373 1.00 29.17 104 GLY A CA 1
ATOM 830 C C . GLY A 1 111 ? -5.534 43.099 -19.798 1.00 29.46 104 GLY A C 1
ATOM 831 O O . GLY A 1 111 ? -6.552 43.807 -19.614 1.00 29.19 104 GLY A O 1
ATOM 832 N N . GLN A 1 112 ? -5.510 41.798 -19.521 1.00 26.63 105 GLN A N 1
ATOM 833 C CA . GLN A 1 112 ? -6.682 41.132 -18.969 1.00 26.24 105 GLN A CA 1
ATOM 834 C C . GLN A 1 112 ? -6.620 41.030 -17.448 1.00 25.80 105 GLN A C 1
ATOM 835 O O . GLN A 1 112 ? -5.549 41.071 -16.854 1.00 26.02 105 GLN A O 1
ATOM 841 N N . ARG A 1 113 ? -7.779 40.913 -16.807 1.00 26.97 106 ARG A N 1
ATOM 842 C CA . ARG A 1 113 ? -7.835 40.829 -15.349 1.00 26.20 106 ARG A CA 1
ATOM 843 C C . ARG A 1 113 ? -7.245 39.547 -14.778 1.00 25.57 106 ARG A C 1
ATOM 844 O O . ARG A 1 113 ? -7.465 38.445 -15.302 1.00 25.90 106 ARG A O 1
ATOM 852 N N . VAL A 1 114 ? -6.487 39.690 -13.694 1.00 24.88 107 VAL A N 1
ATOM 853 C CA . VAL A 1 114 ? -5.869 38.554 -13.017 1.00 23.92 107 VAL A CA 1
ATOM 854 C C . VAL A 1 114 ? -6.229 38.746 -11.541 1.00 27.07 107 VAL A C 1
ATOM 855 O O . VAL A 1 114 ? -5.983 39.826 -10.989 1.00 27.15 107 VAL A O 1
ATOM 859 N N . SER A 1 115 ? -6.819 37.730 -10.906 1.00 24.80 108 SER A N 1
ATOM 860 C CA . SER A 1 115 ? -7.188 37.821 -9.490 1.00 25.39 108 SER A CA 1
ATOM 861 C C . SER A 1 115 ? -6.794 36.547 -8.755 1.00 25.33 108 SER A C 1
ATOM 862 O O . SER A 1 115 ? -6.591 35.504 -9.382 1.00 25.86 108 SER A O 1
ATOM 865 N N . LEU A 1 116 ? -6.680 36.634 -7.422 1.00 23.82 109 LEU A N 1
ATOM 866 C CA . LEU A 1 116 ? -6.429 35.487 -6.559 1.00 23.84 109 LEU A CA 1
ATOM 867 C C . LEU A 1 116 ? -7.832 35.160 -6.030 1.00 23.47 109 LEU A C 1
ATOM 868 O O . LEU A 1 116 ? -8.615 36.085 -5.771 1.00 23.53 109 LEU A O 1
ATOM 873 N N . TRP A 1 117 ? -8.150 33.869 -5.886 1.00 23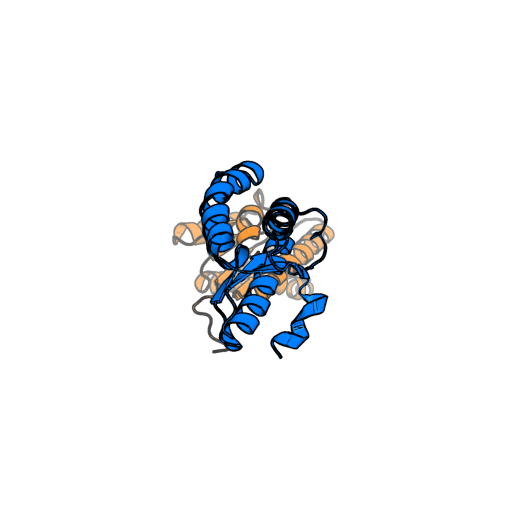.85 110 TRP A N 1
ATOM 874 C CA . TRP A 1 117 ? -9.478 33.460 -5.407 1.00 26.59 110 TRP A CA 1
ATOM 875 C C . TRP A 1 117 ? -9.751 34.057 -4.035 1.00 28.17 110 TRP A C 1
ATOM 876 O O . TRP A 1 117 ? -10.881 34.496 -3.749 1.00 28.80 110 TRP A O 1
ATOM 887 N N . SER A 1 118 ? -8.722 34.092 -3.194 1.00 29.63 111 SER A N 1
ATOM 888 C CA . SER A 1 118 ? -8.891 34.669 -1.847 1.00 31.80 111 SER A CA 1
ATOM 889 C C . SER A 1 118 ? -9.390 36.109 -1.939 1.00 32.83 111 SER A C 1
ATOM 890 O O . SER A 1 118 ? -10.139 36.567 -1.045 1.00 35.47 111 SER A O 1
ATOM 893 N N . GLU A 1 119 ? -9.004 36.831 -2.993 1.00 32.77 112 GLU A N 1
ATOM 894 C CA . GLU A 1 119 ? -9.418 38.228 -3.144 1.00 32.94 112 GLU A CA 1
ATOM 895 C C . GLU A 1 119 ? -10.752 38.441 -3.835 1.00 32.66 112 GLU A C 1
ATOM 896 O O . GLU A 1 119 ? -11.342 39.503 -3.678 1.00 32.53 112 GLU A O 1
ATOM 902 N N . VAL A 1 120 ? -11.214 37.483 -4.637 1.00 31.12 113 VAL A N 1
ATOM 903 C CA . VAL A 1 120 ? -12.475 37.686 -5.363 1.00 30.89 113 VAL A CA 1
ATOM 904 C C . VAL A 1 120 ? -13.602 36.686 -5.078 1.00 30.98 113 VAL A C 1
ATOM 905 O O . VAL A 1 120 ? -14.663 36.761 -5.699 1.00 31.05 113 VAL A O 1
ATOM 909 N N . GLU A 1 121 ? -13.373 35.764 -4.149 1.00 31.98 114 GLU A N 1
ATOM 910 C CA . GLU A 1 121 ? -14.386 34.778 -3.792 1.00 33.63 114 GLU A CA 1
ATOM 911 C C . GLU A 1 121 ? -15.755 35.453 -3.533 1.00 34.46 114 GLU A C 1
ATOM 912 O O . GLU A 1 121 ? -16.802 34.943 -3.922 1.00 34.17 114 GLU A O 1
ATOM 918 N N . HIS A 1 122 ? -15.736 36.626 -2.909 1.00 33.30 115 HIS A N 1
ATOM 919 C CA . HIS A 1 122 ? -16.974 37.338 -2.595 1.00 32.79 115 HIS A CA 1
ATOM 920 C C . HIS A 1 122 ? -17.772 37.765 -3.826 1.00 34.06 115 HIS A C 1
ATOM 921 O O . HIS A 1 122 ? -18.973 38.021 -3.748 1.00 34.21 115 HIS A O 1
ATOM 928 N N . GLU A 1 123 ? -17.125 37.839 -4.984 1.00 32.52 116 GLU A N 1
ATOM 929 C CA . GLU A 1 123 ? -17.854 38.242 -6.169 1.00 32.80 116 GLU A CA 1
ATOM 930 C C . GLU A 1 123 ? -18.756 37.127 -6.686 1.00 32.66 116 GLU A C 1
ATOM 931 O O . GLU A 1 123 ? -19.553 37.366 -7.595 1.00 32.94 116 GLU A O 1
ATOM 937 N N . PHE A 1 124 ? -18.633 35.920 -6.123 1.00 32.24 117 PHE A N 1
ATOM 938 C CA . PHE A 1 124 ? -19.425 34.758 -6.585 1.00 34.10 117 PHE A CA 1
ATOM 939 C C . PHE A 1 124 ? -20.335 34.217 -5.480 1.00 37.27 117 PHE A C 1
ATOM 940 O O . PHE A 1 124 ? -20.867 33.113 -5.584 1.00 37.68 117 PHE A O 1
ATOM 948 N N . ARG A 1 125 ? -20.512 35.005 -4.429 1.00 41.01 118 ARG A N 1
ATOM 949 C CA . ARG A 1 125 ? -21.302 34.592 -3.270 1.00 44.89 118 ARG A CA 1
ATOM 950 C C . ARG A 1 125 ? -20.717 35.324 -2.075 1.00 46.28 118 ARG A C 1
ATOM 951 O O . ARG A 1 125 ? -20.291 34.610 -1.140 1.00 48.16 118 ARG A O 1
ATOM 954 N N . ASN B 1 1 ? -28.194 -7.506 8.396 1.00 41.95 -6 ASN B N 1
ATOM 955 C CA . ASN B 1 1 ? -27.106 -8.297 7.797 1.00 38.78 -6 ASN B CA 1
ATOM 956 C C . ASN B 1 1 ? -25.850 -8.337 8.674 1.00 37.30 -6 ASN B C 1
ATOM 957 O O . ASN B 1 1 ? -24.769 -8.709 8.183 1.00 36.11 -6 ASN B O 1
ATOM 962 N N . LEU B 1 2 ? -25.973 -7.975 9.959 1.00 32.73 -5 LEU B N 1
ATOM 963 C CA . LEU B 1 2 ? -24.790 -7.986 10.835 1.00 30.79 -5 LEU B CA 1
ATOM 964 C C . LEU B 1 2 ? -24.172 -9.382 10.912 1.00 29.78 -5 LEU B C 1
ATOM 965 O O . LEU B 1 2 ? -22.939 -9.557 10.980 1.00 28.31 -5 LEU B O 1
ATOM 970 N N . TYR B 1 3 ? -25.031 -10.382 10.924 1.00 29.41 -4 TYR B N 1
ATOM 971 C CA . TYR B 1 3 ? -24.555 -11.733 11.010 1.00 32.11 -4 TYR B CA 1
ATOM 972 C C . TYR B 1 3 ? -24.333 -12.416 9.649 1.00 32.33 -4 TYR B C 1
ATOM 973 O O . TYR B 1 3 ? -24.120 -13.608 9.618 1.00 36.10 -4 TYR B O 1
ATOM 982 N N . PHE B 1 4 ? -24.368 -11.661 8.552 1.00 34.05 -3 PHE B N 1
ATOM 983 C CA . PHE B 1 4 ? -24.156 -12.215 7.187 1.00 33.34 -3 PHE B CA 1
ATOM 984 C C . PHE B 1 4 ? -22.698 -12.619 6.993 1.00 32.91 -3 PHE B C 1
ATOM 985 O O . PHE B 1 4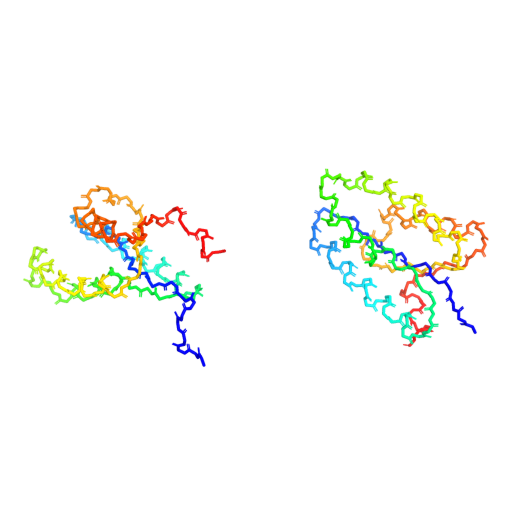 ? -21.795 -11.851 7.248 1.00 34.32 -3 PHE B O 1
ATOM 993 N N . GLN B 1 5 ? -22.422 -13.817 6.539 1.00 34.10 -2 GLN B N 1
ATOM 994 C CA . GLN B 1 5 ? -20.998 -14.074 6.390 1.00 35.42 -2 GLN B CA 1
ATOM 995 C C . GLN B 1 5 ? -20.649 -14.675 5.048 1.00 33.01 -2 GLN B C 1
ATOM 996 O O . GLN B 1 5 ? -19.611 -15.314 4.906 1.00 34.71 -2 GLN B O 1
ATOM 1002 N N . GLY B 1 6 ? -21.521 -14.436 4.064 1.00 31.81 -1 GLY B N 1
ATOM 1003 C CA . GLY B 1 6 ? -21.297 -14.953 2.721 1.00 27.35 -1 GLY B CA 1
ATOM 1004 C C . GLY B 1 6 ? -19.989 -14.504 2.091 1.00 24.69 -1 GLY B C 1
ATOM 1005 O O . GLY B 1 6 ? -19.365 -15.288 1.371 1.00 24.61 -1 GLY B O 1
ATOM 1006 N N . HIS B 1 7 ? -19.588 -13.261 2.348 1.00 22.59 0 HIS B N 1
ATOM 1007 C CA . HIS B 1 7 ? -18.370 -12.648 1.812 1.00 23.04 0 HIS B CA 1
ATOM 1008 C C . HIS B 1 7 ? -17.135 -12.878 2.690 1.00 20.32 0 HIS B C 1
ATOM 1009 O O . HIS B 1 7 ? -16.012 -12.513 2.328 1.00 20.53 0 HIS B O 1
ATOM 1016 N N . MET B 1 8 ? -17.333 -13.480 3.857 1.00 16.82 1 MET B N 1
ATOM 1017 C CA . MET B 1 8 ? -16.199 -13.688 4.761 1.00 17.47 1 MET B CA 1
ATOM 1018 C C . MET B 1 8 ? -15.417 -14.959 4.514 1.00 17.57 1 MET B C 1
ATOM 1019 O O . MET B 1 8 ? -15.974 -16.005 4.150 1.00 17.56 1 MET B O 1
ATOM 1024 N N . ARG B 1 9 ? -14.105 -14.880 4.695 1.00 16.53 2 ARG B N 1
ATOM 1025 C CA . ARG B 1 9 ? -13.308 -16.104 4.598 1.00 16.30 2 ARG B CA 1
ATOM 1026 C C . ARG B 1 9 ? -13.648 -16.913 5.861 1.00 17.28 2 ARG B C 1
ATOM 1027 O O . ARG B 1 9 ? -14.026 -16.313 6.885 1.00 18.50 2 ARG B O 1
ATOM 1035 N N . LYS B 1 10 ? -13.523 -18.238 5.788 1.00 16.16 3 LYS B N 1
ATOM 1036 C CA . LYS B 1 10 ? -13.827 -19.123 6.944 1.00 17.29 3 LYS B CA 1
ATOM 1037 C C . LYS B 1 10 ? -12.473 -19.856 7.133 1.00 15.77 3 LYS B C 1
ATOM 1038 O O . LYS B 1 10 ? -12.163 -20.875 6.499 1.00 16.00 3 LYS B O 1
ATOM 1044 N N . ILE B 1 11 ? -11.691 -19.347 8.064 1.00 15.58 4 ILE B N 1
ATOM 1045 C CA . ILE B 1 11 ? -10.327 -19.821 8.248 1.00 16.08 4 ILE B CA 1
ATOM 1046 C C . ILE B 1 11 ? -10.044 -20.684 9.465 1.00 16.45 4 ILE B C 1
ATOM 1047 O O . ILE B 1 11 ? -10.449 -20.321 10.572 1.00 17.09 4 ILE B O 1
ATOM 1052 N N . PHE B 1 12 ? -9.375 -21.806 9.243 1.00 16.00 5 PHE B N 1
ATOM 1053 C CA . PHE B 1 12 ? -8.880 -22.610 10.371 1.00 16.44 5 PHE B CA 1
ATOM 1054 C C . PHE B 1 12 ? -7.440 -22.071 10.488 1.00 15.97 5 PHE B C 1
ATOM 1055 O O . PHE B 1 12 ? -6.651 -22.184 9.515 1.00 15.66 5 PHE B O 1
ATOM 1063 N N . LEU B 1 13 ? -7.101 -21.426 11.615 1.00 17.36 6 LEU B N 1
ATOM 1064 C CA . LEU B 1 13 ? -5.731 -20.901 11.822 1.00 16.03 6 LEU B CA 1
ATOM 1065 C C . LEU B 1 13 ? -4.964 -21.900 12.679 1.00 17.09 6 LEU B C 1
ATOM 1066 O O . LEU B 1 13 ? -5.276 -22.091 13.866 1.00 16.67 6 LEU B O 1
ATOM 1071 N N . ALA B 1 14 ? -3.989 -22.554 12.067 1.00 16.33 7 ALA B N 1
ATOM 1072 C CA . ALA B 1 14 ? -3.158 -23.550 12.747 1.00 18.52 7 ALA B CA 1
ATOM 1073 C C . ALA B 1 14 ? -1.841 -22.872 13.103 1.00 17.93 7 ALA B C 1
ATOM 1074 O O . ALA B 1 14 ? -1.453 -21.876 12.491 1.00 20.01 7 ALA B O 1
ATOM 1076 N N . CYS B 1 15 ? -1.149 -23.427 14.085 1.00 19.52 8 CYS B N 1
ATOM 1077 C CA . CYS B 1 15 ? 0.122 -22.822 14.521 1.00 19.10 8 CYS B CA 1
ATOM 1078 C C . CYS B 1 15 ? 0.895 -23.889 15.300 1.00 18.99 8 CYS B C 1
ATOM 1079 O O . CYS B 1 15 ? 0.296 -24.693 16.035 1.00 18.69 8 CYS B O 1
ATOM 1082 N N . PRO B 1 16 ? 2.229 -23.948 15.138 1.00 20.12 9 PRO B N 1
ATOM 1083 C CA . PRO B 1 16 ? 2.983 -24.954 15.897 1.00 20.54 9 PRO B CA 1
ATOM 1084 C C . PRO B 1 16 ? 2.719 -24.675 17.362 1.00 19.55 9 PRO B C 1
ATOM 1085 O O . PRO B 1 16 ? 2.514 -23.526 17.760 1.00 19.86 9 PRO B O 1
ATOM 1089 N N . TYR B 1 17 ? 2.714 -25.714 18.185 1.00 18.39 10 TYR B N 1
ATOM 1090 C CA . TYR B 1 17 ? 2.354 -25.499 19.573 1.00 18.51 10 TYR B CA 1
ATOM 1091 C C . TYR B 1 17 ? 3.303 -26.173 20.538 1.00 20.58 10 TYR B C 1
ATOM 1092 O O . TYR B 1 17 ? 4.102 -25.503 21.176 1.00 18.23 10 TYR B O 1
ATOM 1101 N N . SER B 1 18 ? 3.215 -27.500 20.608 1.00 21.12 11 SER B N 1
ATOM 1102 C CA . SER B 1 18 ? 3.991 -28.302 21.545 1.00 23.25 11 SER B CA 1
ATOM 1103 C C . SER B 1 18 ? 5.471 -28.081 21.492 1.00 23.02 11 SER B C 1
ATOM 1104 O O . SER B 1 18 ? 6.054 -28.032 20.409 1.00 22.00 11 SER B O 1
ATOM 1107 N N . HIS B 1 19 ? 6.064 -27.959 22.671 1.00 24.46 12 HIS B N 1
ATOM 1108 C CA . HIS B 1 19 ? 7.504 -27.785 22.763 1.00 26.35 12 HIS B CA 1
ATOM 1109 C C . HIS B 1 19 ? 7.911 -28.185 24.155 1.00 26.61 12 HIS B C 1
ATOM 1110 O O . HIS B 1 19 ? 7.109 -28.115 25.079 1.00 27.55 12 HIS B O 1
ATOM 1117 N N . ALA B 1 20 ? 9.177 -28.556 24.322 1.00 28.21 13 ALA B N 1
ATOM 1118 C CA . ALA B 1 20 ? 9.656 -28.936 25.650 1.00 30.86 13 ALA B CA 1
ATOM 1119 C C . ALA B 1 20 ? 9.652 -27.749 26.601 1.00 31.34 13 ALA B C 1
ATOM 1120 O O . ALA B 1 20 ? 9.395 -27.896 27.792 1.00 33.35 13 ALA B O 1
ATOM 1122 N N . ASP B 1 21 ? 9.925 -26.560 26.068 1.00 30.10 14 ASP B N 1
ATOM 1123 C CA . ASP B 1 21 ? 9.972 -25.341 26.862 1.00 28.67 14 ASP B CA 1
ATOM 1124 C C . ASP B 1 21 ? 8.590 -24.648 26.908 1.00 27.92 14 ASP B C 1
ATOM 1125 O O . ASP B 1 21 ? 8.095 -24.148 25.870 1.00 26.30 14 ASP B O 1
ATOM 1130 N N . ALA B 1 22 ? 7.964 -24.608 28.083 1.00 26.44 15 ALA B N 1
ATOM 1131 C CA . ALA B 1 22 ? 6.640 -23.970 28.201 1.00 26.52 15 ALA B CA 1
ATOM 1132 C C . ALA B 1 22 ? 6.683 -22.508 27.768 1.00 26.41 15 ALA B C 1
ATOM 1133 O O . ALA B 1 22 ? 5.661 -21.925 27.396 1.00 25.32 15 ALA B O 1
ATOM 1135 N N . GLU B 1 23 ? 7.854 -21.874 27.818 1.00 24.77 16 GLU B N 1
ATOM 1136 C CA . GLU B 1 23 ? 7.875 -20.490 27.412 1.00 24.96 16 GLU B CA 1
ATOM 1137 C C . GLU B 1 23 ? 7.770 -20.355 25.888 1.00 22.87 16 GLU B C 1
ATOM 1138 O O . GLU B 1 23 ? 7.320 -19.326 25.407 1.00 22.33 16 GLU B O 1
ATOM 1144 N N . VAL B 1 24 ? 8.228 -21.360 25.143 1.00 21.00 17 VAL B N 1
ATOM 1145 C CA . VAL B 1 24 ? 8.107 -21.328 23.680 1.00 20.97 17 VAL B CA 1
ATOM 1146 C C . VAL B 1 24 ? 6.608 -21.533 23.385 1.00 21.15 17 VAL B C 1
ATOM 1147 O O . VAL B 1 24 ? 6.041 -20.886 22.514 1.00 20.42 17 VAL B O 1
ATOM 1151 N N . VAL B 1 25 ? 5.958 -22.436 24.117 1.00 20.07 18 VAL B N 1
ATOM 1152 C CA . VAL B 1 25 ? 4.526 -22.658 23.884 1.00 21.23 18 VAL B CA 1
ATOM 1153 C C . VAL B 1 25 ? 3.747 -21.355 24.144 1.00 22.25 18 VAL B C 1
ATOM 1154 O O . VAL B 1 25 ? 2.851 -20.964 23.393 1.00 19.98 18 VAL B O 1
ATOM 1158 N N . GLU B 1 26 ? 4.104 -20.632 25.204 1.00 22.57 19 GLU B N 1
ATOM 1159 C CA . GLU B 1 26 ? 3.420 -19.397 25.541 1.00 21.99 19 GLU B CA 1
ATOM 1160 C C . GLU B 1 26 ? 3.644 -18.314 24.476 1.00 20.84 19 GLU B C 1
ATOM 1161 O O . GLU B 1 26 ? 2.740 -17.548 24.154 1.00 21.10 19 GLU B O 1
ATOM 1167 N N . GLN B 1 27 ? 4.857 -18.270 23.921 1.00 21.28 20 GLN B N 1
ATOM 1168 C CA . GLN B 1 27 ? 5.229 -17.298 22.899 1.00 21.78 20 GLN B CA 1
ATOM 1169 C C . GLN B 1 27 ? 4.403 -17.588 21.619 1.00 21.21 20 GLN B C 1
ATOM 1170 O O . GLN B 1 27 ? 3.913 -16.658 20.957 1.00 21.43 20 GLN B O 1
ATOM 1176 N N . ARG B 1 28 ? 4.212 -18.876 21.318 1.00 19.95 21 ARG B N 1
ATOM 1177 C CA . ARG B 1 28 ? 3.426 -19.290 20.140 1.00 18.56 21 ARG B CA 1
ATOM 1178 C C . ARG B 1 28 ? 1.959 -18.894 20.305 1.00 17.99 21 ARG B C 1
ATOM 1179 O O . ARG B 1 28 ? 1.321 -18.392 19.349 1.00 19.05 21 ARG B O 1
ATOM 1187 N N . PHE B 1 29 ? 1.421 -19.098 21.497 1.00 17.03 22 PHE B N 1
ATOM 1188 C CA . PHE B 1 29 ? 0.051 -18.699 21.825 1.00 17.77 22 PHE B CA 1
ATOM 1189 C C . PHE B 1 29 ? -0.121 -17.193 21.613 1.00 19.33 22 PHE B C 1
ATOM 1190 O O . PHE B 1 29 ? -1.022 -16.747 20.899 1.00 19.74 22 PHE B O 1
ATOM 1198 N N . ARG B 1 30 ? 0.747 -16.378 22.191 1.00 19.44 23 ARG B N 1
ATOM 1199 C CA . ARG B 1 30 ? 0.610 -14.931 22.021 1.00 20.89 23 ARG B CA 1
ATOM 1200 C C . ARG B 1 30 ? 0.749 -14.507 20.559 1.00 20.07 23 ARG B C 1
ATOM 1201 O O . ARG B 1 30 ? 0.018 -13.634 20.122 1.00 21.76 23 ARG B O 1
ATOM 1209 N N . ALA B 1 31 ? 1.649 -15.144 19.808 1.00 20.85 24 ALA B N 1
ATOM 1210 C CA . ALA B 1 31 ? 1.812 -14.805 18.386 1.00 19.05 24 ALA B CA 1
ATOM 1211 C C . ALA B 1 31 ? 0.533 -15.166 17.608 1.00 20.42 24 ALA B C 1
ATOM 1212 O O . ALA B 1 31 ? 0.067 -14.401 16.725 1.00 19.11 24 ALA B O 1
ATOM 1214 N N . CYS B 1 32 ? -0.034 -16.324 17.938 1.00 19.57 25 CYS B N 1
ATOM 1215 C CA . CYS B 1 32 ? -1.270 -16.784 17.282 1.00 21.09 25 CYS B CA 1
ATOM 1216 C C . CYS B 1 32 ? -2.422 -15.844 17.621 1.00 19.03 25 CYS B C 1
ATOM 1217 O O . CYS B 1 32 ? -3.268 -15.533 16.782 1.00 19.20 25 CYS B O 1
ATOM 1220 N N . ASN B 1 33 ? -2.481 -15.402 18.864 1.00 18.38 26 ASN B N 1
ATOM 1221 C CA . ASN B 1 33 ? -3.519 -14.452 19.257 1.00 19.13 26 ASN B CA 1
ATOM 1222 C C . ASN B 1 33 ? -3.486 -13.157 18.429 1.00 19.66 26 ASN B C 1
ATOM 1223 O O . ASN B 1 33 ? -4.535 -12.596 18.064 1.00 18.08 26 ASN B O 1
ATOM 1228 N N . GLU B 1 34 ? -2.285 -12.638 18.202 1.00 19.23 27 GLU B N 1
ATOM 1229 C CA . GLU B 1 34 ? -2.111 -11.408 17.397 1.00 20.36 27 GLU B CA 1
ATOM 1230 C C . GLU B 1 34 ? -2.594 -11.590 15.962 1.00 20.16 27 GLU B C 1
ATOM 1231 O O . GLU B 1 34 ? -3.286 -10.711 15.406 1.00 19.80 27 GLU B O 1
ATOM 1237 N N . VAL B 1 35 ? -2.231 -12.721 15.359 1.00 18.78 28 VAL B N 1
ATOM 1238 C CA . VAL B 1 35 ? -2.640 -12.984 13.958 1.00 19.91 28 VAL B CA 1
ATOM 1239 C C . VAL B 1 35 ? -4.168 -13.191 13.892 1.00 20.32 28 VAL B C 1
ATOM 1240 O O . VAL B 1 35 ? -4.838 -12.675 12.989 1.00 18.93 28 VAL B O 1
ATOM 1244 N N . ALA B 1 36 ? -4.730 -13.916 14.856 1.00 19.20 29 ALA B N 1
ATOM 1245 C CA . ALA B 1 36 ? -6.180 -14.138 14.897 1.00 19.24 29 ALA B CA 1
ATOM 1246 C C . ALA B 1 36 ? -6.876 -12.767 15.032 1.00 21.25 29 ALA B C 1
ATOM 1247 O O . ALA B 1 36 ? -7.906 -12.533 14.414 1.00 20.22 29 ALA B O 1
ATOM 1249 N N . ALA B 1 37 ? -6.310 -11.861 15.846 1.00 19.50 30 ALA B N 1
ATOM 1250 C CA . ALA B 1 37 ? -6.911 -10.538 16.027 1.00 20.62 30 ALA B CA 1
ATOM 1251 C C . ALA B 1 37 ? -6.883 -9.762 14.701 1.00 19.65 30 ALA B C 1
ATOM 1252 O O . ALA B 1 37 ? -7.846 -9.047 14.379 1.00 21.13 30 ALA B O 1
ATOM 1254 N N . THR B 1 38 ? -5.802 -9.895 13.934 1.00 19.61 31 THR B N 1
ATOM 1255 C CA . THR B 1 38 ? -5.711 -9.203 12.632 1.00 19.94 31 THR B CA 1
ATOM 1256 C C . THR B 1 38 ? -6.820 -9.723 11.691 1.00 21.95 31 THR B C 1
ATOM 1257 O O . THR B 1 38 ? -7.482 -8.941 10.968 1.00 21.04 31 THR B O 1
ATOM 1261 N N . ILE B 1 39 ? -7.013 -11.040 11.701 1.00 20.21 32 ILE B N 1
ATOM 1262 C CA . ILE B 1 39 ? -8.031 -11.656 10.833 1.00 19.55 32 ILE B CA 1
ATOM 1263 C C . ILE B 1 39 ? -9.442 -11.239 11.198 1.00 21.66 32 ILE B C 1
ATOM 1264 O O . ILE B 1 39 ? -10.253 -10.934 10.303 1.00 22.81 32 ILE B O 1
ATOM 1269 N N . VAL B 1 40 ? -9.749 -11.229 12.490 1.00 22.10 33 VAL B N 1
ATOM 1270 C CA . VAL B 1 40 ? -11.063 -10.821 12.980 1.00 23.72 33 VAL B CA 1
ATOM 1271 C C . VAL B 1 40 ? -11.307 -9.334 12.679 1.00 25.51 33 VAL B C 1
ATOM 1272 O O . VAL B 1 40 ? -12.397 -8.950 12.246 1.00 26.30 33 VAL B O 1
ATOM 1276 N N . ARG B 1 41 ? -10.297 -8.510 12.922 1.00 25.99 34 ARG B N 1
ATOM 1277 C CA . ARG B 1 41 ? -10.401 -7.076 12.651 1.00 27.75 34 ARG B CA 1
ATOM 1278 C C . ARG B 1 41 ? -10.693 -6.855 11.157 1.00 27.85 34 ARG B C 1
ATOM 1279 O O . ARG B 1 41 ? -11.442 -5.941 10.808 1.00 28.04 34 ARG B O 1
ATOM 1287 N N . ALA B 1 42 ? -10.101 -7.690 10.307 1.00 25.41 35 ALA B N 1
ATOM 1288 C CA . ALA B 1 42 ? -10.276 -7.619 8.852 1.00 26.14 35 ALA B CA 1
ATOM 1289 C C . ALA B 1 42 ? -11.658 -8.089 8.376 1.00 26.11 35 ALA B C 1
ATOM 1290 O O . ALA B 1 42 ? -11.979 -7.970 7.187 1.00 29.17 35 ALA B O 1
ATOM 1292 N N . GLY B 1 43 ? -12.453 -8.656 9.275 1.00 23.72 36 GLY B N 1
ATOM 1293 C CA . GLY B 1 43 ? -13.807 -9.075 8.921 1.00 24.04 36 GLY B CA 1
ATOM 1294 C C . 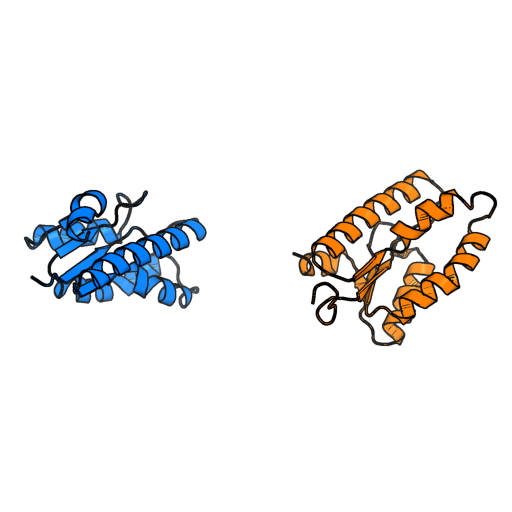GLY B 1 43 ? -13.981 -10.457 8.388 1.00 24.12 36 GLY B C 1
ATOM 1295 O O . GLY B 1 43 ? -14.738 -10.653 7.414 1.00 25.25 36 GLY B O 1
ATOM 1296 N N . HIS B 1 44 ? -13.301 -11.430 9.006 1.00 21.26 37 HIS B N 1
ATOM 1297 C CA . HIS B 1 44 ? -13.410 -12.816 8.574 1.00 20.29 37 HIS B CA 1
ATOM 1298 C C . HIS B 1 44 ? -13.615 -13.728 9.728 1.00 21.14 37 HIS B C 1
ATOM 1299 O O . HIS B 1 44 ? -13.343 -13.372 10.876 1.00 20.15 37 HIS B O 1
ATOM 1306 N N . VAL B 1 45 ? -14.137 -14.909 9.417 1.00 19.77 38 VAL B N 1
ATOM 1307 C CA . VAL B 1 45 ? -14.358 -15.936 10.441 1.00 18.48 38 VAL B CA 1
ATOM 1308 C C . VAL B 1 45 ? -13.053 -16.698 10.656 1.00 19.07 38 VAL B C 1
ATOM 1309 O O . VAL B 1 45 ? -12.367 -17.079 9.698 1.00 17.06 38 VAL B O 1
ATOM 1313 N N . VAL B 1 46 ? -12.670 -16.904 11.918 1.00 18.28 39 VAL B N 1
ATOM 1314 C CA . VAL B 1 46 ? -11.470 -17.690 12.173 1.00 17.60 39 VAL B CA 1
ATOM 1315 C C . VAL B 1 46 ? -11.702 -18.632 13.345 1.00 17.88 39 VAL B C 1
ATOM 1316 O O . VAL B 1 46 ? -12.512 -18.355 14.249 1.00 17.55 39 VAL B O 1
ATOM 1320 N N . PHE B 1 47 ? -11.074 -19.791 13.262 1.00 17.23 40 PHE B N 1
ATOM 1321 C CA . PHE B 1 47 ? -11.046 -20.701 14.387 1.00 16.71 40 PHE B CA 1
ATOM 1322 C C . PHE B 1 47 ? -9.521 -20.714 14.674 1.00 15.75 40 PHE B C 1
ATOM 1323 O O . PHE B 1 47 ? -8.730 -21.304 13.929 1.00 15.18 40 PHE B O 1
ATOM 1331 N N . SER B 1 48 ? -9.113 -20.017 15.726 1.00 17.00 41 SER B N 1
ATOM 1332 C CA . SER B 1 48 ? -7.696 -19.959 16.085 1.00 17.57 41 SER B CA 1
ATOM 1333 C C . SER B 1 48 ? -7.556 -21.093 17.069 1.00 18.79 41 SER B C 1
ATOM 1334 O O . SER B 1 48 ? -7.861 -20.941 18.248 1.00 18.49 41 SER B O 1
ATOM 1337 N N . GLN B 1 49 ? -7.092 -22.223 16.561 1.00 17.23 42 GLN B N 1
ATOM 1338 C CA . GLN B 1 49 ? -6.998 -23.453 17.348 1.00 17.45 42 GLN B CA 1
ATOM 1339 C C . GLN B 1 49 ? -6.200 -23.266 18.634 1.00 17.03 42 GLN B C 1
ATOM 1340 O O . GLN B 1 49 ? -6.631 -23.693 19.704 1.00 18.58 42 GLN B O 1
ATOM 1346 N N . VAL B 1 50 ? -5.061 -22.607 18.522 1.00 16.31 43 VAL B N 1
ATOM 1347 C CA . VAL B 1 50 ? -4.211 -22.418 19.696 1.00 16.03 43 VAL B CA 1
ATOM 1348 C C . VAL B 1 50 ? -4.796 -21.387 20.648 1.00 17.51 43 VAL B C 1
ATOM 1349 O O . VAL B 1 50 ? -4.644 -21.521 21.880 1.00 19.99 43 VAL B O 1
ATOM 1353 N N . SER B 1 51 ? -5.419 -20.335 20.113 1.00 17.93 44 SER B N 1
ATOM 1354 C CA . SER B 1 51 ? -6.034 -19.316 20.975 1.00 16.94 44 SER B CA 1
ATOM 1355 C C . SER B 1 51 ? -7.082 -19.951 21.892 1.00 17.68 44 SER B C 1
ATOM 1356 O O . SER B 1 51 ? -7.160 -19.624 23.102 1.00 18.41 44 SER B O 1
ATOM 1359 N N . MET B 1 52 ? -7.904 -20.855 21.348 1.00 16.96 45 MET B N 1
ATOM 1360 C CA . MET B 1 52 ? -8.923 -21.453 22.201 1.00 16.09 45 MET B CA 1
ATOM 1361 C C . MET B 1 52 ? -8.391 -22.598 23.029 1.00 15.69 45 MET B C 1
ATOM 1362 O O . MET B 1 52 ? -8.780 -22.746 24.214 1.00 17.24 45 MET B O 1
ATOM 1367 N N . SER B 1 53 ? -7.511 -23.424 22.468 1.00 15.58 46 SER B N 1
ATOM 1368 C CA . SER B 1 53 ? -7.086 -24.588 23.258 1.00 15.49 46 SER B CA 1
ATOM 1369 C C . SER B 1 53 ? -6.094 -24.339 24.375 1.00 16.45 46 SER B C 1
ATOM 1370 O O . SER B 1 53 ? -6.173 -24.990 25.435 1.00 18.24 46 SER B O 1
ATOM 1373 N N . HIS B 1 54 ? -5.181 -23.406 24.174 1.00 17.20 47 HIS B N 1
ATOM 1374 C CA . HIS B 1 54 ? -4.134 -23.200 25.174 1.00 17.32 47 HIS B CA 1
ATOM 1375 C C . HIS B 1 54 ? -4.673 -22.884 26.576 1.00 18.52 47 HIS B C 1
ATOM 1376 O O . HIS B 1 54 ? -4.248 -23.531 27.563 1.00 18.94 47 HIS B O 1
ATOM 1383 N N . PRO B 1 55 ? -5.612 -21.929 26.706 1.00 17.85 48 PRO B N 1
ATOM 1384 C CA . PRO B 1 55 ? -6.132 -21.634 28.058 1.00 19.46 48 PRO B CA 1
ATOM 1385 C C . PRO B 1 55 ? -6.835 -22.832 28.677 1.00 19.83 48 PRO B C 1
ATOM 1386 O O . PRO B 1 55 ? -6.832 -23.022 29.913 1.00 21.66 48 PRO B O 1
ATOM 1390 N N . ILE B 1 56 ? -7.474 -23.628 27.841 1.00 18.59 49 ILE B N 1
ATOM 1391 C CA . ILE B 1 56 ? -8.158 -24.816 28.330 1.00 18.56 49 ILE B CA 1
ATOM 1392 C C . ILE B 1 56 ? -7.124 -25.879 28.697 1.00 19.33 49 ILE B C 1
ATOM 1393 O O . ILE B 1 56 ? -7.291 -26.588 29.690 1.00 21.33 49 ILE B O 1
ATOM 1398 N N . ASN B 1 57 ? -6.054 -25.987 27.910 1.00 18.38 50 ASN B N 1
ATOM 1399 C CA . ASN B 1 57 ? -4.987 -26.969 28.183 1.00 19.98 50 ASN B CA 1
ATOM 1400 C C . ASN B 1 57 ? -4.334 -26.712 29.526 1.00 21.85 50 ASN B C 1
ATOM 1401 O O . ASN B 1 57 ? -3.872 -27.654 30.173 1.00 20.89 50 ASN B O 1
ATOM 1406 N N . LEU B 1 58 ? -4.269 -25.445 29.927 1.00 23.66 51 LEU B N 1
ATOM 1407 C CA . LEU B 1 58 ? -3.675 -25.111 31.227 1.00 25.92 51 LEU B CA 1
ATOM 1408 C C . LEU B 1 58 ? -4.516 -25.723 32.333 1.00 26.72 51 LEU B C 1
ATOM 1409 O O . LEU B 1 58 ? -3.996 -26.003 33.424 1.00 28.59 51 LEU B O 1
ATOM 1414 N N . CYS B 1 59 ? -5.797 -25.971 32.057 1.00 25.37 52 CYS B N 1
ATOM 1415 C CA . CYS B 1 59 ? -6.679 -26.607 33.028 1.00 27.29 52 CYS B CA 1
ATOM 1416 C C . CYS B 1 59 ? -6.644 -28.141 32.972 1.00 28.02 52 CYS B C 1
ATOM 1417 O O . CYS B 1 59 ? -7.218 -28.811 33.851 1.00 29.96 52 CYS B O 1
ATOM 1420 N N . LEU B 1 60 ? -6.007 -28.698 31.941 1.00 25.76 53 LEU B N 1
ATOM 1421 C CA . LEU B 1 60 ? -5.916 -30.148 31.758 1.00 26.05 53 LEU B CA 1
ATOM 1422 C C . LEU B 1 60 ? -4.548 -30.647 32.186 1.00 26.72 53 LEU B C 1
ATOM 1423 O O . LEU B 1 60 ? -4.067 -31.628 31.655 1.00 25.66 53 LEU B O 1
ATOM 1428 N N . ALA B 1 61 ? -3.945 -29.977 33.161 1.00 28.94 54 ALA B N 1
ATOM 1429 C CA . ALA B 1 61 ? -2.600 -30.309 33.623 1.00 31.37 54 ALA B CA 1
ATOM 1430 C C . ALA B 1 61 ? -2.436 -31.726 34.168 1.00 32.24 54 ALA B C 1
ATOM 1431 O O . ALA B 1 61 ? -1.312 -32.243 34.261 1.00 33.45 54 ALA B O 1
ATOM 1433 N N . GLU B 1 62 ? -3.543 -32.380 34.475 1.00 31.55 55 GLU B N 1
ATOM 1434 C CA . GLU B 1 62 ? -3.468 -33.741 34.981 1.00 33.52 55 GLU B CA 1
ATOM 1435 C C . GLU B 1 62 ? -3.185 -34.733 33.855 1.00 34.18 55 GLU B C 1
ATOM 1436 O O . GLU B 1 62 ? -2.787 -35.869 34.121 1.00 33.32 55 GLU B O 1
ATOM 1442 N N . LEU B 1 63 ? -3.366 -34.315 32.599 1.00 30.31 56 LEU B N 1
ATOM 1443 C CA . LEU B 1 63 ? -3.146 -35.208 31.466 1.00 30.77 56 LEU B CA 1
ATOM 1444 C C . LEU B 1 63 ? -1.815 -34.960 30.778 1.00 30.79 56 LEU B C 1
ATOM 1445 O O . LEU B 1 63 ? -1.269 -33.867 30.867 1.00 31.46 56 LEU B O 1
ATOM 1450 N N . ASP B 1 64 ? -1.251 -35.961 30.107 1.00 30.80 57 ASP B N 1
ATOM 1451 C CA . ASP B 1 64 ? -0.012 -35.668 29.398 1.00 32.54 57 ASP B CA 1
ATOM 1452 C C . ASP B 1 64 ? -0.349 -35.225 27.984 1.00 30.78 57 ASP B C 1
ATOM 1453 O O . ASP B 1 64 ? -1.490 -35.316 27.578 1.00 28.14 57 ASP B O 1
ATOM 1458 N N . ARG B 1 65 ? 0.673 -34.788 27.255 1.00 30.22 58 ARG B N 1
ATOM 1459 C CA . ARG B 1 65 ? 0.566 -34.301 25.867 1.00 29.84 58 ARG B CA 1
ATOM 1460 C C . ARG B 1 65 ? -0.242 -35.220 24.952 1.00 28.57 58 ARG B C 1
ATOM 1461 O O . ARG B 1 65 ? -1.150 -34.781 24.241 1.00 24.61 58 ARG B O 1
ATOM 1469 N N . ALA B 1 66 ? 0.074 -36.510 24.968 1.00 26.46 59 ALA B N 1
ATOM 1470 C CA . ALA B 1 66 ? -0.640 -37.445 24.109 1.00 25.24 59 ALA B CA 1
ATOM 1471 C C . ALA B 1 66 ? -2.121 -37.530 24.449 1.00 24.51 59 ALA B C 1
ATOM 1472 O O . ALA B 1 66 ? -2.956 -37.594 23.557 1.00 24.14 59 ALA B O 1
ATOM 1474 N N . ALA B 1 67 ? -2.467 -37.547 25.733 1.00 23.06 60 ALA B N 1
ATOM 1475 C CA . ALA B 1 67 ? -3.870 -37.648 26.102 1.00 22.43 60 ALA B CA 1
ATOM 1476 C C . ALA B 1 67 ? -4.620 -36.384 25.685 1.00 21.28 60 ALA B C 1
ATOM 1477 O O . ALA B 1 67 ? -5.783 -36.450 25.264 1.00 21.17 60 ALA B O 1
ATOM 1479 N N . ILE B 1 68 ? -3.958 -35.244 25.832 1.00 21.19 61 ILE B N 1
ATOM 1480 C CA . ILE B 1 68 ? -4.564 -33.957 25.455 1.00 22.50 61 ILE B CA 1
ATOM 1481 C C . ILE B 1 68 ? -4.765 -33.911 23.950 1.00 22.89 61 ILE B C 1
ATOM 1482 O O . ILE B 1 68 ? -5.796 -33.455 23.477 1.00 22.56 61 ILE B O 1
ATOM 1487 N N . GLY B 1 69 ? -3.795 -34.410 23.190 1.00 23.14 62 GLY B N 1
ATOM 1488 C CA . GLY B 1 69 ? -3.966 -34.395 21.735 1.00 22.54 62 GLY B CA 1
ATOM 1489 C C . GLY B 1 69 ? -5.110 -35.285 21.290 1.00 22.62 62 GLY B C 1
ATOM 1490 O O . GLY B 1 69 ? -5.826 -34.968 20.351 1.00 21.53 62 GLY B O 1
ATOM 1491 N N . ARG B 1 70 ? -5.268 -36.442 21.932 1.00 21.13 63 ARG B N 1
ATOM 1492 C CA . ARG B 1 70 ? -6.346 -37.346 21.598 1.00 21.24 63 ARG B CA 1
ATOM 1493 C C . ARG B 1 70 ? -7.723 -36.669 21.838 1.00 21.65 63 ARG B C 1
ATOM 1494 O O . ARG B 1 70 ? -8.678 -36.884 21.088 1.00 21.98 63 ARG B O 1
ATOM 1502 N N . LEU B 1 71 ? -7.824 -35.880 22.905 1.00 19.77 64 LEU B N 1
ATOM 1503 C CA . LEU B 1 71 ? -9.073 -35.199 23.216 1.00 21.93 64 LEU B CA 1
ATOM 1504 C C . LEU B 1 71 ? -9.383 -34.149 22.156 1.00 20.28 64 LEU B C 1
ATOM 1505 O O . LEU B 1 71 ? -10.507 -34.108 21.662 1.00 21.97 64 LEU B O 1
ATOM 1510 N N . TRP B 1 72 ? -8.405 -33.326 21.800 1.00 19.59 65 TRP B N 1
ATOM 1511 C CA . TRP B 1 72 ? -8.645 -32.269 20.793 1.00 19.57 65 TRP B CA 1
ATOM 1512 C C . TRP B 1 72 ? -8.839 -32.764 19.363 1.00 21.17 65 TRP B C 1
ATOM 1513 O O . TRP B 1 72 ? -9.452 -32.084 18.535 1.00 18.99 65 TRP B O 1
ATOM 1524 N N . ALA B 1 73 ? -8.324 -33.952 19.052 1.00 22.38 66 ALA B N 1
ATOM 1525 C CA . ALA B 1 73 ? -8.453 -34.441 17.667 1.00 23.71 66 ALA B CA 1
ATOM 1526 C C . ALA B 1 73 ? -9.856 -34.335 17.023 1.00 23.94 66 ALA B C 1
ATOM 1527 O O . ALA B 1 73 ? -9.998 -33.745 15.928 1.00 23.65 66 ALA B O 1
ATOM 1529 N N . PRO B 1 74 ? -10.927 -34.853 17.667 1.00 25.60 67 PRO B N 1
ATOM 1530 C CA . PRO B 1 74 ? -12.241 -34.734 17.021 1.00 25.53 67 PRO B CA 1
ATOM 1531 C C . PRO B 1 74 ? -12.840 -33.335 17.065 1.00 25.27 67 PRO B C 1
ATOM 1532 O O . PRO B 1 74 ? -13.779 -32.995 16.299 1.00 24.54 67 PRO B O 1
ATOM 1536 N N . VAL B 1 75 ? -12.340 -32.517 17.981 1.00 22.42 68 VAL B N 1
ATOM 1537 C CA . VAL B 1 75 ? -12.837 -31.148 18.082 1.00 21.90 68 VAL B CA 1
ATOM 1538 C C . VAL B 1 75 ? -12.254 -30.389 16.889 1.00 21.04 68 VAL B C 1
ATOM 1539 O O . VAL B 1 75 ? -12.966 -29.669 16.147 1.00 22.65 68 VAL B O 1
ATOM 1543 N N . ASP B 1 76 ? -10.949 -30.532 16.700 1.00 19.37 69 ASP B N 1
ATOM 1544 C CA . ASP B 1 76 ? -10.291 -29.866 15.573 1.00 20.56 69 ASP B CA 1
ATOM 1545 C C . ASP B 1 76 ? -10.913 -30.391 14.272 1.00 19.76 69 ASP B C 1
ATOM 1546 O O . ASP B 1 76 ? -11.132 -29.631 13.330 1.00 20.80 69 ASP B O 1
ATOM 1551 N N . ALA B 1 77 ? -11.183 -31.694 14.215 1.00 20.53 70 ALA B N 1
ATOM 1552 C CA . ALA B 1 77 ? -11.763 -32.277 12.987 1.00 21.05 70 ALA B CA 1
ATOM 1553 C C . ALA B 1 77 ? -13.101 -31.682 12.638 1.00 20.97 70 ALA B C 1
ATOM 1554 O O . ALA B 1 77 ? -13.413 -31.472 11.451 1.00 20.77 70 ALA B O 1
ATOM 1556 N N . PHE B 1 78 ? -13.918 -31.449 13.659 1.00 18.90 71 PHE B N 1
ATOM 1557 C CA . PHE B 1 78 ? -15.231 -30.845 13.478 1.00 20.54 71 PHE B CA 1
ATOM 1558 C C . PHE B 1 78 ? -15.060 -29.469 12.827 1.00 19.15 71 PHE B C 1
ATOM 1559 O O . PHE B 1 78 ? -15.699 -29.137 11.805 1.00 19.61 71 PHE B O 1
ATOM 1567 N N . TYR B 1 79 ? -14.174 -28.647 13.382 1.00 18.59 72 TYR B N 1
ATOM 1568 C CA . TYR B 1 79 ? -13.998 -27.313 12.776 1.00 18.98 72 TYR B CA 1
ATOM 1569 C C . TYR B 1 79 ? -13.370 -27.402 11.390 1.00 18.17 72 TYR B C 1
ATOM 1570 O O . TYR B 1 79 ? -13.729 -26.622 10.498 1.00 19.02 72 TYR B O 1
ATOM 1579 N N . MET B 1 80 ? -12.418 -28.290 11.185 1.00 17.97 73 MET B N 1
ATOM 1580 C CA . MET B 1 80 ? -11.835 -28.391 9.842 1.00 17.48 73 MET B CA 1
ATOM 1581 C C . MET B 1 80 ? -12.917 -28.700 8.833 1.00 20.10 73 MET B C 1
ATOM 1582 O O . MET B 1 80 ? -12.887 -28.204 7.679 1.00 19.27 73 MET B O 1
ATOM 1587 N N . ASP B 1 81 ? -13.894 -29.507 9.243 1.00 19.46 74 ASP B N 1
ATOM 1588 C CA . ASP B 1 81 ? -14.956 -29.911 8.321 1.00 22.79 74 ASP B CA 1
ATOM 1589 C C . ASP B 1 81 ? -15.860 -28.744 7.885 1.00 23.51 74 ASP B C 1
ATOM 1590 O O . ASP B 1 81 ? -16.373 -28.707 6.744 1.00 24.30 74 ASP B O 1
ATOM 1595 N N . HIS B 1 82 ? -16.034 -27.780 8.771 1.00 20.28 75 HIS B N 1
ATOM 1596 C CA . HIS B 1 82 ? -16.888 -26.648 8.494 1.00 20.84 75 HIS B CA 1
ATOM 1597 C C . HIS B 1 82 ? -16.202 -25.385 8.017 1.00 20.94 75 HIS B C 1
ATOM 1598 O O . HIS B 1 82 ? -16.882 -24.434 7.637 1.00 21.01 75 HIS B O 1
ATOM 1605 N N . LEU B 1 83 ? -14.870 -25.363 8.012 1.00 18.25 76 LEU B N 1
ATOM 1606 C CA . LEU B 1 83 ? -14.150 -24.163 7.555 1.00 18.34 76 LEU B CA 1
ATOM 1607 C C . LEU B 1 83 ? -13.706 -24.367 6.102 1.00 17.52 76 LEU B C 1
ATOM 1608 O O . LEU B 1 83 ? -13.700 -25.499 5.571 1.00 19.08 76 LEU B O 1
ATOM 1613 N N . GLU B 1 84 ? -13.389 -23.260 5.444 1.00 16.30 77 GLU B N 1
ATOM 1614 C CA . GLU B 1 84 ? -13.062 -23.295 4.028 1.00 16.59 77 GLU B CA 1
ATOM 1615 C C . GLU B 1 84 ? -11.608 -23.311 3.661 1.00 17.39 77 GLU B C 1
ATOM 1616 O O . GLU B 1 84 ? -11.251 -23.752 2.559 1.00 17.39 77 GLU B O 1
ATOM 1622 N N . GLU B 1 85 ? -10.727 -22.831 4.543 1.00 16.67 78 GLU B N 1
ATOM 1623 C CA . GLU B 1 85 ? -9.320 -22.811 4.150 1.00 15.69 78 GLU B CA 1
ATOM 1624 C C . GLU B 1 85 ? -8.475 -22.921 5.403 1.00 16.11 78 GLU B C 1
ATOM 1625 O O . GLU B 1 85 ? -8.986 -22.697 6.507 1.00 16.32 78 GLU B O 1
ATOM 1631 N N . LEU B 1 86 ? -7.200 -23.245 5.224 1.00 15.32 79 LEU B N 1
ATOM 1632 C CA . LEU B 1 86 ? -6.299 -23.399 6.367 1.00 14.83 79 LEU B CA 1
ATOM 1633 C C . LEU B 1 86 ? -5.185 -22.407 6.182 1.00 15.77 79 LEU B C 1
ATOM 1634 O O . LEU B 1 86 ? -4.628 -22.284 5.107 1.00 15.82 79 LEU B O 1
ATOM 1639 N N . ILE B 1 87 ? -4.888 -21.654 7.226 1.00 15.22 80 ILE B N 1
ATOM 1640 C CA . ILE B 1 87 ? -3.735 -20.744 7.176 1.00 17.21 80 ILE B CA 1
ATOM 1641 C C . ILE B 1 87 ? -2.866 -21.262 8.334 1.00 18.80 80 ILE B C 1
ATOM 1642 O O . ILE B 1 87 ? -3.370 -21.421 9.462 1.00 17.92 80 ILE B O 1
ATOM 1647 N N . VAL B 1 88 ? -1.608 -21.580 8.026 1.00 18.33 81 VAL B N 1
ATOM 1648 C CA . VAL B 1 88 ? -0.621 -22.034 9.017 1.00 18.99 81 VAL B CA 1
ATOM 1649 C C . VAL B 1 88 ? 0.239 -20.796 9.348 1.00 18.78 81 VAL B C 1
ATOM 1650 O O . VAL B 1 88 ? 0.833 -20.159 8.438 1.00 17.83 81 VAL B O 1
ATOM 1654 N N . LEU B 1 89 ? 0.253 -20.430 10.639 1.00 18.26 82 LEU B N 1
ATOM 1655 C CA . LEU B 1 89 ? 1.046 -19.298 11.131 1.00 18.01 82 LEU B CA 1
ATOM 1656 C C . LEU B 1 89 ? 2.413 -19.966 11.173 1.00 18.95 82 LEU B C 1
ATOM 1657 O O . LEU B 1 89 ? 2.697 -20.827 12.043 1.00 19.03 82 LEU B O 1
ATOM 1662 N N . ASP B 1 90 ? 3.258 -19.569 10.233 1.00 18.44 83 ASP B N 1
ATOM 1663 C CA . ASP B 1 90 ? 4.536 -20.239 10.054 1.00 20.14 83 ASP B CA 1
ATOM 1664 C C . ASP B 1 90 ? 5.651 -19.771 10.923 1.00 21.10 83 ASP B C 1
ATOM 1665 O O . ASP B 1 90 ? 6.687 -19.247 10.449 1.00 22.44 83 ASP B O 1
ATOM 1670 N N . LEU B 1 91 ? 5.430 -19.961 12.222 1.00 19.87 84 LEU B N 1
ATOM 1671 C CA . LEU B 1 91 ? 6.457 -19.624 13.228 1.00 20.89 84 LEU B CA 1
ATOM 1672 C C . LEU B 1 91 ? 7.538 -20.713 13.194 1.00 22.60 84 LEU B C 1
ATOM 1673 O O . LEU B 1 91 ? 7.293 -21.844 12.751 1.00 21.66 84 LEU B O 1
ATOM 1678 N N . PRO B 1 92 ? 8.767 -20.404 13.666 1.00 21.92 85 PRO B N 1
ATOM 1679 C CA . PRO B 1 92 ? 9.815 -21.438 13.664 1.00 22.76 85 PRO B CA 1
ATOM 1680 C C . PRO B 1 92 ? 9.293 -22.721 14.284 1.00 22.94 85 PRO B C 1
ATOM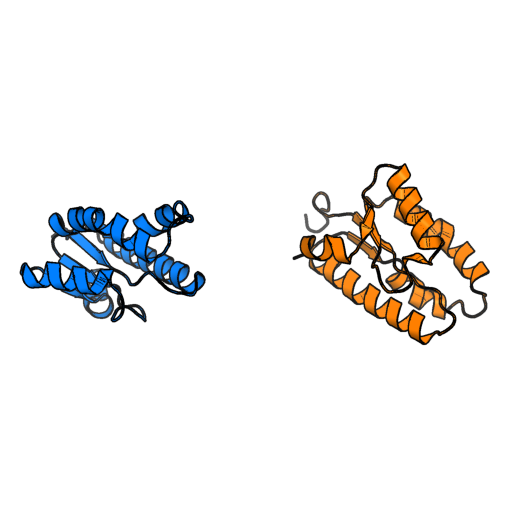 1681 O O . PRO B 1 92 ? 8.611 -22.687 15.333 1.00 23.35 85 PRO B O 1
ATOM 1685 N N . GLY B 1 93 ? 9.594 -23.854 13.656 1.00 23.16 86 GLY B N 1
ATOM 1686 C CA . GLY B 1 93 ? 9.103 -25.123 14.174 1.00 24.04 86 GLY B CA 1
ATOM 1687 C C . GLY B 1 93 ? 7.897 -25.646 13.411 1.00 24.59 86 GLY B C 1
ATOM 1688 O O . GLY B 1 93 ? 7.505 -26.805 13.577 1.00 25.63 86 GLY B O 1
ATOM 1689 N N . TRP B 1 94 ? 7.288 -24.807 12.575 1.00 24.39 87 TRP B N 1
ATOM 1690 C CA . TRP B 1 94 ? 6.104 -25.286 11.876 1.00 25.06 87 TRP B CA 1
ATOM 1691 C C . TRP B 1 94 ? 6.417 -26.453 10.952 1.00 25.56 87 TRP B C 1
ATOM 1692 O O . TRP B 1 94 ? 5.576 -27.320 10.752 1.00 25.53 87 TRP B O 1
ATOM 1703 N N . ARG B 1 95 ? 7.608 -26.470 10.366 1.00 25.25 88 ARG B N 1
ATOM 1704 C CA . ARG B 1 95 ? 7.953 -27.561 9.460 1.00 28.72 88 ARG B CA 1
ATOM 1705 C C . ARG B 1 95 ? 8.178 -28.882 10.182 1.00 28.82 88 ARG B C 1
ATOM 1706 O O . ARG B 1 95 ? 8.156 -29.943 9.561 1.00 29.74 88 ARG B O 1
ATOM 1714 N N . ASP B 1 96 ? 8.400 -28.822 11.481 1.00 29.52 89 ASP B N 1
ATOM 1715 C CA . ASP B 1 96 ? 8.639 -30.044 12.260 1.00 30.82 89 ASP B CA 1
ATOM 1716 C C . ASP B 1 96 ? 7.420 -30.559 12.994 1.00 31.11 89 ASP B C 1
ATOM 1717 O O . ASP B 1 96 ? 7.502 -31.584 13.677 1.00 31.17 89 ASP B O 1
ATOM 1722 N N . SER B 1 97 ? 6.300 -29.856 12.871 1.00 28.71 90 SER B N 1
ATOM 1723 C CA . SER B 1 97 ? 5.063 -30.259 13.520 1.00 29.21 90 SER B CA 1
ATOM 1724 C C . SER B 1 97 ? 4.288 -31.298 12.698 1.00 29.73 90 SER B C 1
ATOM 1725 O O . SER B 1 97 ? 3.722 -30.993 11.619 1.00 28.87 90 SER B O 1
ATOM 1728 N N . ALA B 1 98 ? 4.278 -32.541 13.177 1.00 28.12 91 ALA B N 1
ATOM 1729 C CA . ALA B 1 98 ? 3.545 -33.590 12.468 1.00 28.35 91 ALA B CA 1
ATOM 1730 C C . ALA B 1 98 ? 2.057 -33.264 12.328 1.00 26.96 91 ALA B C 1
ATOM 1731 O O . ALA B 1 98 ? 1.451 -33.587 11.319 1.00 27.80 91 ALA B O 1
ATOM 1733 N N . GLY B 1 99 ? 1.491 -32.613 13.343 1.00 26.45 92 GLY B N 1
ATOM 1734 C CA . GLY B 1 99 ? 0.079 -32.239 13.343 1.00 27.03 92 GLY B CA 1
ATOM 1735 C C . GLY B 1 99 ? -0.215 -31.198 12.265 1.00 26.21 92 GLY B C 1
ATOM 1736 O O . GLY B 1 99 ? -1.194 -31.290 11.543 1.00 25.83 92 GLY B O 1
ATOM 1737 N N . ILE B 1 100 ? 0.642 -30.208 12.139 1.00 25.64 93 ILE B N 1
ATOM 1738 C CA . ILE B 1 100 ? 0.422 -29.189 11.106 1.00 25.56 93 ILE B CA 1
ATOM 1739 C C . ILE B 1 100 ? 0.520 -29.842 9.704 1.00 24.85 93 ILE B C 1
ATOM 1740 O O . ILE B 1 100 ? -0.321 -29.608 8.823 1.00 22.64 93 ILE B O 1
ATOM 1745 N N . ARG B 1 101 ? 1.534 -30.675 9.480 1.00 26.45 94 ARG B N 1
ATOM 1746 C CA . ARG B 1 101 ? 1.640 -31.337 8.175 1.00 26.78 94 ARG B CA 1
ATOM 1747 C C . ARG B 1 101 ? 0.382 -32.155 7.843 1.00 27.15 94 ARG B C 1
ATOM 1748 O O . ARG B 1 101 ? -0.081 -32.136 6.707 1.00 26.24 94 ARG B O 1
ATOM 1756 N N . ARG B 1 102 ? -0.176 -32.888 8.820 1.00 25.96 95 ARG B N 1
ATOM 1757 C CA . ARG B 1 102 ? -1.387 -33.669 8.552 1.00 28.59 95 ARG B CA 1
ATOM 1758 C C . ARG B 1 102 ? -2.566 -32.747 8.222 1.00 26.18 95 ARG B C 1
ATOM 1759 O O . ARG B 1 102 ? -3.393 -33.050 7.350 1.00 28.28 95 ARG B O 1
ATOM 1767 N N . GLU B 1 103 ? -2.657 -31.637 8.933 1.00 24.05 96 GLU B N 1
ATOM 1768 C CA . GLU B 1 103 ? -3.723 -30.661 8.704 1.00 25.24 96 GLU B CA 1
ATOM 1769 C C . GLU B 1 103 ? -3.604 -30.113 7.276 1.00 23.24 96 GLU B C 1
ATOM 1770 O O . GLU B 1 103 ? -4.604 -30.009 6.558 1.00 22.01 96 GLU B O 1
ATOM 1776 N N . MET B 1 104 ? -2.380 -29.775 6.862 1.00 20.43 97 MET B N 1
ATOM 1777 C CA . MET B 1 104 ? -2.156 -29.242 5.511 1.00 20.45 97 MET B CA 1
ATOM 1778 C C . MET B 1 104 ? -2.532 -30.284 4.466 1.00 22.32 97 MET B C 1
ATOM 1779 O O . MET B 1 104 ? -3.167 -29.966 3.453 1.00 21.70 97 MET B O 1
ATOM 1784 N N . GLU B 1 105 ? -2.168 -31.546 4.702 1.00 25.03 98 GLU B N 1
ATOM 1785 C CA . GLU B 1 105 ? -2.529 -32.619 3.760 1.00 26.44 98 GLU B CA 1
ATOM 1786 C C . GLU B 1 105 ? -4.043 -32.880 3.701 1.00 26.10 98 GLU B C 1
ATOM 1787 O O . GLU B 1 105 ? -4.574 -33.138 2.616 1.00 24.72 98 GLU B O 1
ATOM 1793 N N . PHE B 1 106 ? -4.740 -32.803 4.842 1.00 26.18 99 PHE B N 1
ATOM 1794 C CA . PHE B 1 106 ? -6.200 -32.999 4.873 1.00 25.98 99 PHE B CA 1
ATOM 1795 C C . PHE B 1 106 ? -6.906 -31.939 4.021 1.00 24.93 99 PHE B C 1
ATOM 1796 O O . PHE B 1 106 ? -7.793 -32.2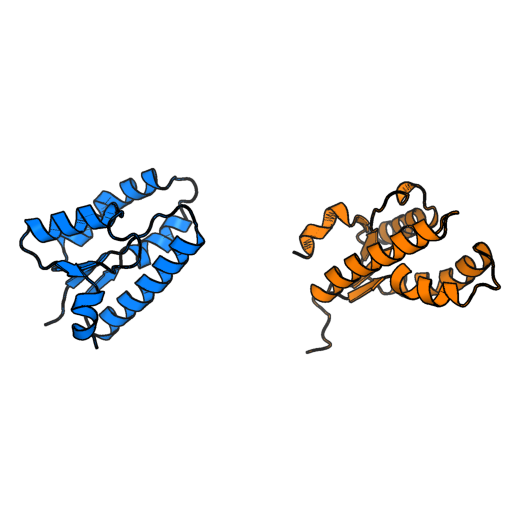65 3.233 1.00 25.25 99 PHE B O 1
ATOM 1804 N N . PHE B 1 107 ? -6.539 -30.662 4.168 1.00 23.52 100 PHE B N 1
ATOM 1805 C CA . PHE B 1 107 ? -7.210 -29.630 3.379 1.00 23.50 100 PHE B CA 1
ATOM 1806 C C . PHE B 1 107 ? -6.826 -29.782 1.928 1.00 22.94 100 PHE B C 1
ATOM 1807 O O . PHE B 1 107 ? -7.694 -29.703 1.037 1.00 23.34 100 PHE B O 1
ATOM 1815 N N . GLU B 1 108 ? -5.539 -30.006 1.658 1.00 24.16 101 GLU B N 1
ATOM 1816 C CA . GLU B 1 108 ? -5.114 -30.119 0.258 1.00 26.72 101 GLU B CA 1
ATOM 1817 C C . GLU B 1 108 ? -5.824 -31.269 -0.449 1.00 28.72 101 GLU B C 1
ATOM 1818 O O . GLU B 1 108 ? -6.244 -31.139 -1.606 1.00 27.38 101 GLU B O 1
ATOM 1824 N N . ALA B 1 109 ? -5.943 -32.396 0.245 1.00 27.53 102 ALA B N 1
ATOM 1825 C CA . ALA B 1 109 ? -6.597 -33.569 -0.326 1.00 27.95 102 ALA B CA 1
ATOM 1826 C C . ALA B 1 109 ? -8.063 -33.287 -0.696 1.00 28.76 102 ALA B C 1
ATOM 1827 O O . ALA B 1 109 ? -8.599 -33.884 -1.653 1.00 28.38 102 ALA B O 1
ATOM 1829 N N . GLY B 1 110 ? -8.710 -32.385 0.045 1.00 27.19 103 GLY B N 1
ATOM 1830 C CA . GLY B 1 110 ? -10.088 -32.019 -0.240 1.00 27.02 103 GLY B CA 1
ATOM 1831 C C . GLY B 1 110 ? -10.225 -30.853 -1.212 1.00 26.24 103 GLY B C 1
ATOM 1832 O O . GLY B 1 110 ? -11.320 -30.315 -1.385 1.00 28.34 103 GLY B O 1
ATOM 1833 N N . GLY B 1 111 ? -9.125 -30.449 -1.831 1.00 26.50 104 GLY B N 1
ATOM 1834 C CA . GLY B 1 111 ? -9.127 -29.333 -2.767 1.00 26.28 104 GLY B CA 1
ATOM 1835 C C . GLY B 1 111 ? -9.284 -27.957 -2.132 1.00 23.76 104 GLY B C 1
ATOM 1836 O O . GLY B 1 111 ? -9.595 -26.989 -2.832 1.00 21.87 104 GLY B O 1
ATOM 1837 N N . GLN B 1 112 ? -9.049 -27.846 -0.822 1.00 21.49 105 GLN B N 1
ATOM 1838 C CA . GLN B 1 112 ? -9.194 -26.542 -0.148 1.00 20.92 105 GLN B CA 1
ATOM 1839 C C . GLN B 1 112 ? -7.856 -25.835 -0.006 1.00 20.60 105 GLN B C 1
ATOM 1840 O O . GLN B 1 112 ? -6.790 -26.464 0.094 1.00 21.37 105 GLN B O 1
ATOM 1846 N N . ARG B 1 113 ? -7.907 -24.510 -0.001 1.00 17.34 106 ARG B N 1
ATOM 1847 C CA . ARG B 1 113 ? -6.684 -23.702 0.056 1.00 16.66 106 ARG B CA 1
ATOM 1848 C C . ARG B 1 113 ? -5.907 -23.874 1.360 1.00 16.71 106 ARG B C 1
ATOM 1849 O O . ARG B 1 113 ? -6.509 -23.884 2.446 1.00 16.46 106 ARG B O 1
ATOM 1857 N N . VAL B 1 114 ? -4.576 -23.981 1.227 1.00 17.00 107 VAL B N 1
ATOM 1858 C CA . VAL B 1 114 ? -3.662 -24.112 2.359 1.00 17.02 107 VAL B CA 1
ATOM 1859 C C . VAL B 1 114 ? -2.564 -23.074 2.128 1.00 18.09 107 VAL B C 1
ATOM 1860 O O . VAL B 1 114 ? -1.838 -23.143 1.133 1.00 18.04 107 VAL B O 1
ATOM 1864 N N . SER B 1 115 ? -2.446 -22.106 3.027 1.00 18.66 108 SER B N 1
ATOM 1865 C CA . SER B 1 115 ? -1.467 -21.018 2.861 1.00 19.98 108 SER B CA 1
ATOM 1866 C C . SER B 1 115 ? -0.678 -20.821 4.131 1.00 19.55 108 SER B C 1
ATOM 1867 O O . SER B 1 115 ? -1.167 -21.169 5.216 1.00 18.46 108 SER B O 1
ATOM 1870 N N . LEU B 1 116 ? 0.504 -20.228 4.000 1.00 19.39 109 LEU B N 1
ATOM 1871 C CA . LEU B 1 116 ? 1.306 -19.841 5.198 1.00 18.83 109 LEU B CA 1
ATOM 1872 C C . LEU B 1 116 ? 0.994 -18.366 5.454 1.00 19.67 109 LEU B C 1
ATOM 1873 O O . LEU B 1 116 ? 0.861 -17.560 4.523 1.00 19.71 109 LEU B O 1
ATOM 1878 N N . TRP B 1 117 ? 0.898 -17.984 6.718 1.00 19.17 110 TRP B N 1
ATOM 1879 C CA . TRP B 1 117 ? 0.598 -16.621 7.066 1.00 19.28 110 TRP B CA 1
ATOM 1880 C C . TRP B 1 117 ? 1.563 -15.639 6.412 1.00 21.76 110 TRP B C 1
ATOM 1881 O O . TRP B 1 117 ? 1.132 -14.588 5.932 1.00 22.93 110 TRP B O 1
ATOM 1892 N N . SER B 1 118 ? 2.861 -15.962 6.391 1.00 23.40 111 SER B N 1
ATOM 1893 C CA . SER B 1 118 ? 3.802 -15.020 5.776 1.00 26.59 111 SER B CA 1
ATOM 1894 C C . SER B 1 118 ? 3.452 -14.727 4.301 1.00 28.04 111 SER B C 1
ATOM 1895 O O . SER B 1 118 ? 3.696 -13.608 3.819 1.00 30.72 111 SER B O 1
ATOM 1898 N N . GLU B 1 119 ? 2.879 -15.708 3.615 1.00 28.01 112 GLU B N 1
ATOM 1899 C CA . GLU B 1 119 ? 2.494 -15.582 2.197 1.00 28.98 112 GLU B CA 1
ATOM 1900 C C . GLU B 1 119 ? 1.195 -14.810 1.967 1.00 28.30 112 GLU B C 1
ATOM 1901 O O . GLU B 1 119 ? 0.993 -14.273 0.876 1.00 28.96 112 GLU B O 1
ATOM 1907 N N . VAL B 1 120 ? 0.287 -14.798 2.944 1.00 24.37 113 VAL B N 1
ATOM 1908 C CA . VAL B 1 120 ? -1.000 -14.139 2.745 1.00 21.01 113 VAL B CA 1
ATOM 1909 C C . VAL B 1 120 ? -1.349 -13.006 3.655 1.00 21.07 113 VAL B C 1
ATOM 1910 O O . VAL B 1 120 ? -2.449 -12.478 3.562 1.00 20.43 113 VAL B O 1
ATOM 1914 N N . GLU B 1 121 ? -0.445 -12.626 4.555 1.00 20.85 114 GLU B N 1
ATOM 1915 C CA . GLU B 1 121 ? -0.724 -11.533 5.465 1.00 22.67 114 GLU B CA 1
ATOM 1916 C C . GLU B 1 121 ? -1.187 -10.286 4.706 1.00 23.91 114 GLU B C 1
ATOM 1917 O O . GLU B 1 121 ? -2.075 -9.563 5.160 1.00 22.86 114 GLU B O 1
ATOM 1923 N N . HIS B 1 122 ? -0.630 -10.067 3.522 1.00 23.79 115 HIS B N 1
ATOM 1924 C CA . HIS B 1 122 ? -1.014 -8.894 2.731 1.00 24.39 115 HIS B CA 1
ATOM 1925 C C . HIS B 1 122 ? -2.484 -8.918 2.271 1.00 25.04 115 HIS B C 1
ATOM 1926 O O . HIS B 1 122 ? -3.043 -7.869 1.870 1.00 24.93 115 HIS B O 1
ATOM 1933 N N . GLU B 1 123 ? -3.113 -10.087 2.298 1.00 22.25 116 GLU B N 1
ATOM 1934 C CA . GLU B 1 123 ? -4.512 -10.161 1.840 1.00 21.63 116 GLU B CA 1
ATOM 1935 C C . GLU B 1 123 ? -5.473 -9.593 2.858 1.00 24.02 116 GLU B C 1
ATOM 1936 O O . GLU B 1 123 ? -6.659 -9.421 2.558 1.00 24.02 116 GLU B O 1
ATOM 1942 N N . PHE B 1 124 ? -4.974 -9.315 4.064 1.00 22.78 117 PHE B N 1
ATOM 1943 C CA . PHE B 1 124 ? -5.804 -8.780 5.118 1.00 25.36 117 PHE B CA 1
ATOM 1944 C C . PHE B 1 124 ? -5.448 -7.318 5.385 1.00 29.19 117 PHE B C 1
ATOM 1945 O O . PHE B 1 124 ? -5.792 -6.791 6.436 1.00 33.24 117 PHE B O 1
ATOM 1953 N N . ARG B 1 125 ? -4.743 -6.717 4.435 1.00 31.82 118 ARG B N 1
ATOM 1954 C CA . ARG B 1 125 ? -4.302 -5.312 4.441 1.00 36.17 118 ARG B CA 1
ATOM 1955 C C . ARG B 1 125 ? -4.590 -4.682 3.056 1.00 38.51 118 ARG B C 1
ATOM 1956 O O . ARG B 1 125 ? -5.023 -5.404 2.091 1.00 39.78 118 ARG B O 1
#

InterPro domains:
  IPR015235 Domain of unknown function DUF1937 [PF09152] (2-112)

Organism: Pseudomonas aeruginosa (strain ATCC 15692 / DSM 22644 / CIP 104116 / JCM 14847 / LMG 12228 / 1C / PRS 101 / PAO1) (NCBI:txid208964)

Radius of gyration: 31.37 Å; Cα contacts (8 Å, |Δi|>4): 300; chains: 2; bounding box: 37×81×62 Å

B-factor: mean 27.88, std 8.94, range [13.44, 59.15]

Secondary structure (DSSP, 8-state):
---EEEEE-----SSHHHHHHHHHHHHHHHHHHHHTT-EEEEHHHHHHHHHTT-TTS-HHHHHHHHHHHHHHHHHH-SEEEE---TTGGG-HHHHHHHHHHHHTT-EEEEHHHHGGGG-/-TT--TTS-EEEEE-----SSHHHHHHHHHHHHHHHHHHHHTT-EEEEHHHHHHHHHGGGTTS-HHHHHHHHHHHHHHHHHH-SEEEE---TTGGG-HHHHHHHHHHHHTT-EEEEHHHHGGGG-

Solvent-accessible surface area: 14414 Å² total; per-residue (Å²): 216,114,46,79,0,0,0,1,8,2,49,60,70,95,70,81,103,37,17,61,108,21,17,143,32,0,40,114,15,10,37,31,0,86,181,45,39,28,60,34,15,11,23,2,30,77,3,8,60,74,18,118,103,41,90,136,63,97,133,82,41,19,40,198,100,25,36,92,58,6,47,114,56,10,104,111,14,102,14,0,0,0,8,35,39,117,32,38,169,129,18,85,23,2,153,88,6,51,113,89,0,100,86,56,72,47,113,37,5,31,23,74,99,5,93,124,64,13,122,172,151,190,122,88,61,134,45,48,37,0,0,0,2,8,1,37,60,82,113,73,80,109,35,10,51,116,20,17,146,30,0,40,123,15,10,47,35,0,91,181,42,32,33,46,32,22,12,27,0,29,78,3,6,62,74,17,116,103,37,88,133,57,99,117,81,18,23,40,181,95,28,58,86,51,16,49,113,69,23,103,114,15,108,14,0,0,0,8,36,37,119,29,20,161,128,28,69,22,6,91,163,29,27,117,109,0,106,96,58,74,52,114,30,6,28,18,77,103,4,93,125,64,23,137

Nearest PDB structures (foldseek):
  1t1j-assembly2_B  TM=9.929E-01  e=1.858E-23  Pseudomonas aeruginosa
  8fz9-assembly2_B  TM=5.196E-01  e=2.929E-01  Bacillus cereus
  1s2d-assembly1_A  TM=5.687E-01  e=7.038E-01  Lactobacillus helveticus
  4zc0-assembly1_B  TM=2.707E-01  e=8.615E-01  Helicobacter pylori
  1t1j-assembly2_B  TM=1.008E+00  e=1.583E-25  Pseudomonas aeruginosa

Sequence (244 aa):
HMRKIFLACPYSHADAEVVEQRFRACNEVAATIVRAGHVVFSQVSMSHPINLCLAELDRAAIGRLWAPVDAFYMDHLEELIVLDLPGWRDSAGIRREMEFFEAGGQRVSLWSEVEHEFRNLYFQGHMRKIFLACPYSHADAEVVEQRFRACNEVAATIVRAGHVVFSQVSMSHPINLCLAELDRAAIGRLWAPVDAFYMDHLEELIVLDLPGWRDSAGIRREMEFFEAGGQRVSLWSEVEHEFR